Protein AF-A0A930KAY1-F1 (afdb_monomer)

pLDDT: mean 70.98, std 24.81, range [33.28, 97.56]

Secondary structure (DSSP, 8-state):
-----------------------------------------------------------------------------------------S-------HHHHHHHHHHHHHHHHHHS-BTTB--TT----TTHHHHHHHHHHHHHHHHSHHHHHHHHHHHHTT---HHHHHHHHHHHHHHHHHHHHHHHHHH-------HHHHHHHHHHHHHHHHHHHHHHHHHHHHHHHHHHHS-S------TTS--

Foldseek 3Di:
DDDDDDDDDDDDDDDDDDDDDDDDDDDDDDDDDDDDDDDDDDDDDDDDDDDDDDDDDDDDDDDDDDDDDDDDDDDDDDDPPPPPPDPPPDPCPPLDQLVVLLVVLVVLLVLLLQAADAVPDDDPRRDHDPCSLVVSLVSLVVNCVRLVVSLVVVLVVCVVVVHGDDSVVLNVQLCVLSVQSVVQVVCCVVVVDRDHHNSNVNSVSSNVVSVVVNVVVVVVVVVVVVVVVVVVVPDPDDDDQDPVRDD

Radius of gyration: 38.3 Å; Cα contacts (8 Å, |Δi|>4): 153; chains: 1; bounding box: 136×67×78 Å

Sequence (247 aa):
MNNSNKHLSHSHHNHDDMDHSKHEHVSTEEHGDYKDQHQEHHAGHDHSGHDHSGHSGHDHSGHSGHDHSGHSGHDHCGHSGHDHSGHSGHDHHHHGNFKELFLKSLPIGIIIMLLSPMAGFDLPFLFTFPYSDIVVAILSTILIIYGGRPFYQGAVDEFKQKKPGMMALVSLGLSVSYLYSIYTVIASYVTGEHVMDFFFEFASLLLIMLLGHWIEMKAIGEAGDAQAELAKLVPKDAHVVLEDDSI

Solvent-accessible surface area (backbone atoms only — not comparable to full-atom values): 16388 Å² total; per-residue (Å²): 136,85,90,82,86,89,84,87,83,86,91,88,91,82,87,89,83,88,87,89,89,80,89,84,89,83,89,82,89,84,87,84,87,82,80,88,76,90,78,88,83,84,78,86,78,84,84,75,86,80,91,80,84,87,85,84,86,83,89,82,85,87,85,82,88,84,91,82,82,86,87,82,88,83,90,79,80,84,83,91,73,86,76,89,82,74,88,86,76,69,81,80,68,79,72,69,64,37,58,61,40,36,63,65,33,44,63,57,34,52,50,34,48,37,48,32,65,49,81,96,47,90,59,96,76,62,57,75,56,94,68,39,67,59,53,39,51,54,53,48,54,52,41,47,65,65,53,37,43,68,33,48,54,44,18,53,53,24,55,76,69,73,50,80,50,72,33,36,53,52,34,48,52,46,48,52,33,44,54,50,24,53,47,26,53,54,43,23,76,73,73,69,52,88,51,86,46,32,57,22,57,31,33,50,53,52,50,53,52,33,48,49,53,29,51,51,53,52,55,53,49,57,52,51,51,52,52,54,52,54,60,68,70,53,77,90,75,82,90,60,75,47,100,83,76,47,110

Mean predicted aligned error: 19.4 Å

Structure (mmCIF, N/CA/C/O backbone):
data_AF-A0A930KAY1-F1
#
_entry.id   AF-A0A930KAY1-F1
#
loop_
_atom_site.group_PDB
_atom_site.id
_atom_site.type_symbol
_atom_site.label_atom_id
_atom_site.label_alt_id
_atom_site.label_comp_id
_atom_site.label_asym_id
_atom_site.label_entity_id
_atom_site.label_seq_id
_atom_site.pdbx_PDB_ins_code
_atom_site.Cartn_x
_atom_site.Cartn_y
_atom_site.Cartn_z
_atom_site.occupancy
_atom_site.B_iso_or_equiv
_atom_site.auth_seq_id
_atom_site.auth_comp_id
_atom_site.auth_asym_id
_atom_site.auth_atom_id
_atom_site.pdbx_PDB_model_num
ATOM 1 N N . MET A 1 1 ? -70.369 25.490 2.164 1.00 37.59 1 MET A N 1
ATOM 2 C CA . MET A 1 1 ? -69.829 26.865 2.090 1.00 37.59 1 MET A CA 1
ATOM 3 C C . MET A 1 1 ? -68.554 26.835 1.255 1.00 37.59 1 MET A C 1
ATOM 5 O O . MET A 1 1 ? -67.752 25.942 1.479 1.00 37.59 1 MET A O 1
ATOM 9 N N . ASN A 1 2 ? -68.441 27.796 0.326 1.00 39.50 2 ASN A N 1
ATOM 10 C CA . ASN A 1 2 ? -67.394 28.104 -0.675 1.00 39.50 2 ASN A CA 1
ATOM 11 C C . ASN A 1 2 ? -67.225 27.141 -1.881 1.00 39.50 2 ASN A C 1
ATOM 13 O O . ASN A 1 2 ? -66.853 25.997 -1.667 1.00 39.50 2 ASN A O 1
ATOM 17 N N . ASN A 1 3 ? -67.619 27.449 -3.140 1.00 40.81 3 ASN A N 1
ATOM 18 C CA . ASN A 1 3 ? -67.426 28.617 -4.062 1.00 40.81 3 ASN A CA 1
ATOM 19 C C . ASN A 1 3 ? -66.066 28.514 -4.798 1.00 40.81 3 ASN A C 1
ATOM 21 O O . ASN A 1 3 ? -65.090 28.218 -4.127 1.00 40.81 3 ASN A O 1
ATOM 25 N N . SER A 1 4 ? -65.830 28.744 -6.100 1.00 42.03 4 SER A N 1
ATOM 26 C CA . SER A 1 4 ? -66.544 29.070 -7.359 1.00 42.03 4 SER A CA 1
ATOM 27 C C . SER A 1 4 ? -65.518 28.750 -8.484 1.00 42.03 4 SER A C 1
ATOM 29 O O . SER A 1 4 ? -64.330 28.942 -8.267 1.00 42.03 4 SER A O 1
ATOM 31 N N . ASN A 1 5 ? -65.856 28.061 -9.575 1.00 43.53 5 ASN A N 1
ATOM 32 C CA . ASN A 1 5 ? -66.325 28.563 -10.879 1.00 43.53 5 ASN A CA 1
ATOM 33 C C . ASN A 1 5 ? -65.234 28.880 -11.944 1.00 43.53 5 ASN A C 1
ATOM 35 O O . ASN A 1 5 ? -64.273 29.603 -11.711 1.00 43.53 5 ASN A O 1
ATOM 39 N N . LYS A 1 6 ? -65.473 28.287 -13.124 1.00 48.88 6 LYS A N 1
ATOM 40 C CA . LYS A 1 6 ? -64.872 28.387 -14.475 1.00 48.88 6 LYS A CA 1
ATOM 41 C C . LYS A 1 6 ? -64.482 29.808 -14.953 1.00 48.88 6 LYS A C 1
ATOM 43 O O . LYS A 1 6 ? -65.233 30.735 -14.686 1.00 48.88 6 LYS A O 1
ATOM 48 N N . HIS A 1 7 ? -63.489 29.969 -15.848 1.00 41.53 7 HIS A N 1
ATOM 49 C CA . HIS A 1 7 ? -63.560 29.842 -17.329 1.00 41.53 7 HIS A CA 1
ATOM 50 C C . HIS A 1 7 ? -62.337 30.487 -18.051 1.00 41.53 7 HIS A C 1
ATOM 52 O O . HIS A 1 7 ? -61.649 31.333 -17.494 1.00 41.53 7 HIS A O 1
ATOM 58 N N . LEU A 1 8 ? -62.130 30.045 -19.300 1.00 40.22 8 LEU A N 1
ATOM 59 C CA . LEU A 1 8 ? -61.162 30.372 -20.369 1.00 40.22 8 LEU A CA 1
ATOM 60 C C . LEU A 1 8 ? -60.789 31.862 -20.619 1.00 40.22 8 LEU A C 1
ATOM 62 O O . LEU A 1 8 ? -61.655 32.717 -20.465 1.00 40.22 8 LEU A O 1
ATOM 66 N N . SER A 1 9 ? -59.608 32.145 -21.226 1.00 33.97 9 SER A N 1
ATOM 67 C CA . SER A 1 9 ? -59.442 32.413 -22.692 1.00 33.97 9 SER A CA 1
ATOM 68 C C . SER A 1 9 ? -58.234 33.304 -23.126 1.00 33.97 9 SER A C 1
ATOM 70 O O . SER A 1 9 ? -57.981 34.314 -22.487 1.00 33.97 9 SER A O 1
ATOM 72 N N . HIS A 1 10 ? -57.593 32.930 -24.260 1.00 37.94 10 HIS A N 1
ATOM 73 C CA . HIS A 1 10 ? -56.810 33.673 -25.304 1.00 37.94 10 HIS A CA 1
ATOM 74 C C . HIS A 1 10 ? -55.680 34.682 -24.935 1.00 37.94 10 HIS A C 1
ATOM 76 O O . HIS A 1 10 ? -55.891 35.590 -24.152 1.00 37.94 10 HIS A O 1
ATOM 82 N N . SER A 1 11 ? -54.425 34.540 -25.413 1.00 33.81 11 SER A N 1
ATOM 83 C CA . SER A 1 11 ? -53.821 34.795 -26.759 1.00 33.81 11 SER A CA 1
ATOM 84 C C . SER A 1 11 ? -52.994 36.097 -26.762 1.00 33.81 11 SER A C 1
ATOM 86 O O . SER A 1 11 ? -53.553 37.125 -26.405 1.00 33.81 11 SER A O 1
ATOM 88 N N . HIS A 1 12 ? -51.715 36.069 -27.179 1.00 37.69 12 HIS A N 1
ATOM 89 C CA . HIS A 1 12 ? -51.094 37.012 -28.139 1.00 37.69 12 HIS A CA 1
ATOM 90 C C . HIS A 1 12 ? -49.580 36.766 -28.349 1.00 37.69 12 HIS A C 1
ATOM 92 O O . HIS A 1 12 ? -48.860 36.361 -27.441 1.00 37.69 12 HIS A O 1
ATOM 98 N N . HIS A 1 13 ? -49.159 37.012 -29.593 1.00 39.38 13 HIS A N 1
ATOM 99 C CA . HIS A 1 13 ? -47.832 36.896 -30.213 1.00 39.38 13 HIS A CA 1
ATOM 100 C C . HIS A 1 13 ? -46.843 38.031 -29.872 1.00 39.38 13 HIS A C 1
ATOM 102 O O . HIS A 1 13 ? -47.292 39.126 -29.539 1.00 39.38 13 HIS A O 1
ATOM 108 N N . ASN A 1 14 ? -45.537 37.750 -30.063 1.00 36.81 14 ASN A N 1
ATOM 109 C CA . ASN A 1 14 ? -44.440 38.555 -30.683 1.00 36.81 14 ASN A CA 1
ATOM 110 C C . ASN A 1 14 ? -43.096 38.069 -30.080 1.00 36.81 14 ASN A C 1
ATOM 112 O O . ASN A 1 14 ? -43.028 37.923 -28.866 1.00 36.81 14 ASN A O 1
ATOM 116 N N . HIS A 1 15 ? -42.042 37.603 -30.768 1.00 44.34 15 HIS A N 1
ATOM 117 C CA . HIS A 1 15 ? -41.302 38.009 -31.981 1.00 44.34 15 HIS A CA 1
ATOM 118 C C . HIS A 1 15 ? -40.731 39.437 -31.943 1.00 44.34 15 HIS A C 1
ATOM 120 O O . HIS A 1 15 ? -41.453 40.353 -31.568 1.00 44.34 15 HIS A O 1
ATOM 126 N N . ASP A 1 16 ? -39.461 39.548 -32.368 1.00 37.38 16 ASP A N 1
ATOM 127 C CA . ASP A 1 16 ? -38.610 40.750 -32.545 1.00 37.38 16 ASP A CA 1
ATOM 128 C C . ASP A 1 16 ? -37.743 41.076 -31.295 1.00 37.38 16 ASP A C 1
ATOM 130 O O . ASP A 1 16 ? -38.233 41.039 -30.172 1.00 37.38 16 ASP A O 1
ATOM 134 N N . ASP A 1 17 ? -36.414 41.267 -31.329 1.00 42.25 17 ASP A N 1
ATOM 135 C CA . ASP A 1 17 ? -35.521 41.792 -32.369 1.00 42.25 17 ASP A CA 1
ATOM 136 C C . ASP A 1 17 ? -34.067 41.267 -32.231 1.00 42.25 17 ASP A C 1
ATOM 138 O O . ASP A 1 17 ? -33.500 41.208 -31.137 1.00 42.25 17 ASP A O 1
ATOM 142 N N . MET A 1 18 ? -33.435 40.964 -33.372 1.00 47.03 18 MET A N 1
ATOM 143 C CA . MET A 1 18 ? -32.005 41.211 -33.606 1.00 47.03 18 MET A CA 1
ATOM 144 C C . MET A 1 18 ? -31.884 42.589 -34.277 1.00 47.03 18 MET A C 1
ATOM 146 O O . MET A 1 18 ? -32.699 42.849 -35.152 1.00 47.03 18 MET A O 1
ATOM 150 N N . ASP A 1 19 ? -30.863 43.404 -33.978 1.00 40.09 19 ASP A N 1
ATOM 151 C CA . ASP A 1 19 ? -29.891 43.879 -34.989 1.00 40.09 19 ASP A CA 1
ATOM 152 C C . ASP A 1 19 ? -28.750 44.728 -34.382 1.00 40.09 19 ASP A C 1
ATOM 154 O O . ASP A 1 19 ? -28.862 45.386 -33.348 1.00 40.09 19 ASP A O 1
ATOM 158 N N . HIS A 1 20 ? -27.645 44.653 -35.1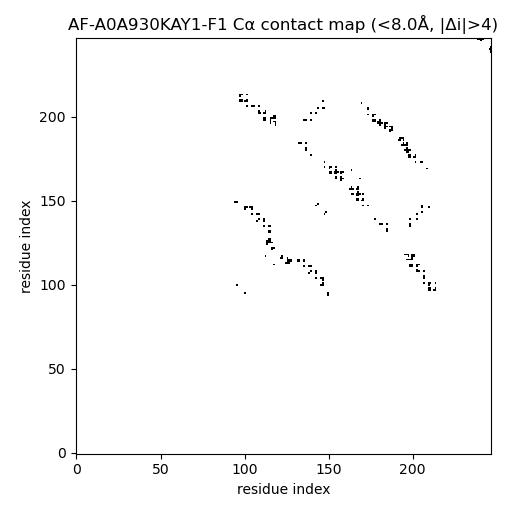10 1.00 46.72 20 HIS A N 1
ATOM 159 C CA . HIS A 1 20 ? -26.334 45.269 -35.076 1.00 46.72 20 HIS A CA 1
ATOM 160 C C . HIS A 1 20 ? -26.271 46.806 -35.065 1.00 46.72 20 HIS A C 1
ATOM 162 O O . HIS A 1 20 ? -27.146 47.488 -35.593 1.00 46.72 20 HIS A O 1
ATOM 168 N N . SER A 1 21 ? -25.103 47.316 -34.625 1.00 33.28 21 SER A N 1
ATOM 169 C CA . SER A 1 21 ? -24.317 48.479 -35.129 1.00 33.28 21 SER A CA 1
ATOM 170 C C . SER A 1 21 ? -23.650 49.193 -33.935 1.00 33.28 21 SER A C 1
ATOM 172 O O . SER A 1 21 ? -24.309 49.396 -32.929 1.00 33.28 21 SER A O 1
ATOM 174 N N . LYS A 1 22 ? -22.391 49.650 -33.907 1.00 38.91 22 LYS A N 1
ATOM 175 C CA . LYS A 1 22 ? -21.359 49.920 -34.918 1.00 38.91 22 LYS A CA 1
ATOM 176 C C . LYS A 1 22 ? -19.999 50.102 -34.206 1.00 38.91 22 LYS A C 1
ATOM 178 O O . LYS A 1 22 ? -19.953 50.445 -33.030 1.00 38.91 22 LYS A O 1
ATOM 183 N N . HIS A 1 23 ? -18.930 49.900 -34.975 1.00 39.03 23 HIS A N 1
ATOM 184 C CA . HIS A 1 23 ? -17.521 50.222 -34.713 1.00 39.03 23 HIS A CA 1
ATOM 185 C C . HIS A 1 23 ? -17.265 51.659 -34.226 1.00 39.03 23 HIS A C 1
ATOM 187 O O . HIS A 1 23 ? -17.960 52.545 -34.706 1.00 39.03 23 HIS A O 1
ATOM 193 N N . GLU A 1 24 ? -16.186 51.874 -33.451 1.00 35.03 24 GLU A N 1
ATOM 194 C CA . GLU A 1 24 ? -15.039 52.742 -33.816 1.00 35.03 24 GLU A CA 1
ATOM 195 C C . GLU A 1 24 ? -13.749 52.345 -33.053 1.00 35.03 24 GLU A C 1
ATOM 197 O O . GLU A 1 24 ? -13.790 51.867 -31.922 1.00 35.03 24 GLU A O 1
ATOM 202 N N . HIS A 1 25 ? -12.611 52.506 -33.739 1.00 38.88 25 HIS A N 1
ATOM 203 C CA . HIS A 1 25 ? -11.225 52.253 -33.319 1.00 38.88 25 HIS A CA 1
ATOM 204 C C . HIS A 1 25 ? -10.666 53.394 -32.457 1.00 38.88 25 HIS A C 1
ATOM 206 O O . HIS A 1 25 ? -10.808 54.542 -32.861 1.00 38.88 25 HIS A O 1
ATOM 212 N N . VAL A 1 26 ? -9.866 53.084 -31.427 1.00 35.66 26 VAL A N 1
ATOM 213 C CA . VAL A 1 26 ? -8.702 53.906 -31.033 1.00 35.66 26 VAL A CA 1
ATOM 214 C C . VAL A 1 26 ? -7.582 52.993 -30.524 1.00 35.66 26 VAL A C 1
ATOM 216 O O . VAL A 1 26 ? -7.777 52.188 -29.617 1.00 35.66 26 VAL A O 1
ATOM 219 N N . SER A 1 27 ? -6.415 53.135 -31.147 1.00 36.94 27 SER A N 1
ATOM 220 C CA . SER A 1 27 ? -5.131 52.546 -30.772 1.00 36.94 27 SER A CA 1
ATOM 221 C C . SER A 1 27 ? -4.433 53.435 -29.743 1.00 36.94 27 SER A C 1
ATOM 223 O O . SER A 1 27 ? -4.336 54.637 -29.985 1.00 36.94 27 SER A O 1
ATOM 225 N N . THR A 1 28 ? -3.840 52.851 -28.700 1.00 35.75 28 THR A N 1
ATOM 226 C CA . THR A 1 28 ? -2.656 53.448 -28.067 1.00 35.75 28 THR A CA 1
ATOM 227 C C . THR A 1 28 ? -1.755 52.360 -27.496 1.00 35.75 28 THR A C 1
ATOM 229 O O . THR A 1 28 ? -2.172 51.527 -26.696 1.00 35.75 28 THR A O 1
ATOM 232 N N . GLU A 1 29 ? -0.522 52.382 -27.982 1.00 39.22 29 GLU A N 1
ATOM 233 C CA . GLU A 1 29 ? 0.651 51.671 -27.497 1.00 39.22 29 GLU A CA 1
ATOM 234 C C . GLU A 1 29 ? 1.057 52.220 -26.119 1.00 39.22 29 GLU A C 1
ATOM 236 O O . GLU A 1 29 ? 0.999 53.429 -25.919 1.00 39.22 29 GLU A O 1
ATOM 241 N N . GLU A 1 30 ? 1.527 51.366 -25.205 1.00 34.53 30 GLU A N 1
ATOM 242 C CA . GLU A 1 30 ? 2.764 51.653 -24.464 1.00 34.53 30 GLU A CA 1
ATOM 243 C C . GLU A 1 30 ? 3.319 50.401 -23.768 1.00 34.53 30 GLU A C 1
ATOM 245 O O . GLU A 1 30 ? 2.627 49.670 -23.058 1.00 34.53 30 GLU A O 1
ATOM 250 N N . HIS A 1 31 ? 4.605 50.168 -24.025 1.00 38.28 31 HIS A N 1
ATOM 251 C CA . HIS A 1 31 ? 5.449 49.125 -23.460 1.00 38.28 31 HIS A CA 1
ATOM 252 C C . HIS A 1 31 ? 5.888 49.499 -22.037 1.00 38.28 31 HIS A C 1
ATOM 254 O O . HIS A 1 31 ? 6.541 50.520 -21.832 1.00 38.28 31 HIS A O 1
ATOM 260 N N . GLY A 1 32 ? 5.586 48.634 -21.066 1.00 34.22 32 GLY A N 1
ATOM 261 C CA . GLY A 1 32 ? 6.101 48.714 -19.700 1.00 34.22 32 GLY A CA 1
ATOM 262 C C . GLY A 1 32 ? 7.398 47.921 -19.531 1.00 34.22 32 GLY A C 1
ATOM 263 O O . GLY A 1 32 ? 7.374 46.698 -19.426 1.00 34.22 32 GLY A O 1
ATOM 264 N N . ASP A 1 33 ? 8.500 48.664 -19.514 1.00 34.88 33 ASP A N 1
ATOM 265 C CA . ASP A 1 33 ? 9.874 48.336 -19.115 1.00 34.88 33 ASP A CA 1
ATOM 266 C C . ASP A 1 33 ? 9.948 47.509 -17.806 1.00 34.88 33 ASP A C 1
ATOM 268 O O . ASP A 1 33 ? 9.583 48.001 -16.738 1.00 34.88 33 ASP A O 1
ATOM 272 N N . TYR A 1 34 ? 10.450 46.268 -17.863 1.00 42.62 34 TYR A N 1
ATOM 273 C CA . TYR A 1 34 ? 10.926 45.538 -16.679 1.00 42.62 34 TYR A CA 1
ATOM 274 C C . TYR A 1 34 ? 12.447 45.414 -16.758 1.00 42.62 34 TYR A C 1
ATOM 276 O O . TYR A 1 34 ? 12.993 44.614 -17.514 1.00 42.62 34 TYR A O 1
ATOM 284 N N . LYS A 1 35 ? 13.109 46.260 -15.966 1.00 41.56 35 LYS A N 1
ATOM 285 C CA . LYS A 1 35 ? 14.560 46.343 -15.810 1.00 41.56 35 LYS A CA 1
ATOM 286 C C . LYS A 1 35 ? 15.137 45.117 -15.113 1.00 41.56 35 LYS A C 1
ATOM 288 O O . LYS A 1 35 ? 14.741 44.789 -13.995 1.00 41.56 35 LYS A O 1
ATOM 293 N N . ASP A 1 36 ? 16.170 44.567 -15.742 1.00 42.31 36 ASP A N 1
ATOM 294 C CA . ASP A 1 36 ? 17.275 43.859 -15.105 1.00 42.31 36 ASP A CA 1
ATOM 295 C C . ASP A 1 36 ? 17.828 44.651 -13.912 1.00 42.31 36 ASP A C 1
ATOM 297 O O . ASP A 1 36 ? 18.232 45.810 -14.045 1.00 42.31 36 ASP A O 1
ATOM 301 N N . GLN A 1 37 ? 17.911 44.000 -12.751 1.00 38.16 37 GLN A N 1
ATOM 302 C CA . GLN A 1 37 ? 18.836 44.387 -11.689 1.00 38.16 37 GLN A CA 1
ATOM 303 C C . GLN A 1 37 ? 19.556 43.142 -11.177 1.00 38.16 37 GLN A C 1
ATOM 305 O O . GLN A 1 37 ? 19.076 42.406 -10.318 1.00 38.16 37 GLN A O 1
ATOM 310 N N . HIS A 1 38 ? 20.748 42.943 -11.738 1.00 40.41 38 HIS A N 1
ATOM 311 C CA . HIS A 1 38 ? 21.856 42.267 -11.084 1.00 40.41 38 HIS A CA 1
ATOM 312 C C . HIS A 1 38 ? 22.129 42.951 -9.740 1.00 40.41 38 HIS A C 1
ATOM 314 O O . HIS A 1 38 ? 22.465 44.136 -9.708 1.00 40.41 38 HIS A O 1
ATOM 320 N N . GLN A 1 39 ? 22.027 42.204 -8.641 1.00 38.50 39 GLN A N 1
ATOM 321 C CA . GLN A 1 39 ? 22.559 42.633 -7.354 1.00 38.50 39 GLN A CA 1
ATOM 322 C C . GLN A 1 39 ? 23.714 41.714 -6.966 1.00 38.50 39 GLN A C 1
ATOM 324 O O . GLN A 1 39 ? 23.536 40.571 -6.545 1.00 38.50 39 GLN A O 1
ATOM 329 N N . GLU A 1 40 ? 24.914 42.245 -7.177 1.00 38.62 40 GLU A N 1
ATOM 330 C CA . GLU A 1 40 ? 26.172 41.725 -6.669 1.00 38.62 40 GLU A CA 1
ATOM 331 C C . GLU A 1 40 ? 26.128 41.646 -5.138 1.00 38.62 40 GLU A C 1
ATOM 333 O O . GLU A 1 40 ? 25.825 42.624 -4.456 1.00 38.62 40 GLU A O 1
ATOM 338 N N . HIS A 1 41 ? 26.493 40.489 -4.591 1.00 37.25 41 HIS A N 1
ATOM 339 C CA . HIS A 1 41 ? 26.886 40.345 -3.194 1.00 37.25 41 HIS A CA 1
ATOM 340 C C . HIS A 1 41 ? 28.259 39.668 -3.144 1.00 37.25 41 HIS A C 1
ATOM 342 O O . HIS A 1 41 ? 28.386 38.482 -2.851 1.00 37.25 41 HIS A O 1
ATOM 348 N N . HIS A 1 42 ? 29.303 40.446 -3.430 1.00 38.34 42 HIS A N 1
ATOM 349 C CA . HIS A 1 42 ? 30.667 40.136 -3.012 1.00 38.34 42 HIS A CA 1
ATOM 350 C C . HIS A 1 42 ? 30.944 40.871 -1.698 1.00 38.34 42 HIS A C 1
ATOM 352 O O . HIS A 1 42 ? 31.317 42.041 -1.686 1.00 38.34 42 HIS A O 1
ATOM 358 N N . ALA A 1 43 ? 30.733 40.181 -0.576 1.00 40.12 43 ALA A N 1
ATOM 359 C CA . ALA A 1 43 ? 31.277 40.599 0.709 1.00 40.12 43 ALA A CA 1
ATOM 360 C C . ALA A 1 43 ? 32.702 40.041 0.822 1.00 40.12 43 ALA A C 1
ATOM 362 O O . ALA A 1 43 ? 32.907 38.827 0.778 1.00 40.12 43 ALA A O 1
ATOM 363 N N . GLY A 1 44 ? 33.677 40.947 0.900 1.00 36.75 44 GLY A N 1
ATOM 364 C CA . GLY A 1 44 ? 35.095 40.631 0.993 1.00 36.75 44 GLY A CA 1
ATOM 365 C C . GLY A 1 44 ? 35.432 39.817 2.239 1.00 36.75 44 GLY A C 1
ATOM 366 O O . GLY A 1 44 ? 35.016 40.148 3.347 1.00 36.75 44 GLY A O 1
ATOM 367 N N . HIS A 1 45 ? 36.220 38.764 2.038 1.00 39.62 45 HIS A N 1
ATOM 368 C CA . HIS A 1 45 ? 36.959 38.098 3.098 1.00 39.62 45 HIS A CA 1
ATOM 369 C C . HIS A 1 45 ? 38.436 38.468 2.948 1.00 39.62 45 HIS A C 1
ATOM 371 O O . HIS A 1 45 ? 39.098 38.059 1.995 1.00 39.62 45 HIS A O 1
ATOM 377 N N . ASP A 1 46 ? 38.921 39.271 3.894 1.00 37.84 46 ASP A N 1
ATOM 378 C CA . ASP A 1 46 ? 40.339 39.529 4.121 1.00 37.84 46 ASP A CA 1
ATOM 379 C C . ASP A 1 46 ? 41.051 38.216 4.473 1.00 37.84 46 ASP A C 1
ATOM 381 O O . ASP A 1 46 ? 40.692 37.530 5.433 1.00 37.84 46 ASP A O 1
ATOM 385 N N . HIS A 1 47 ? 42.091 37.882 3.712 1.00 44.31 47 HIS A N 1
ATOM 386 C CA . HIS A 1 47 ? 43.049 36.844 4.072 1.00 44.31 47 HIS A CA 1
ATOM 387 C C . HIS A 1 47 ? 44.149 37.462 4.940 1.00 44.31 47 HIS A C 1
ATOM 389 O O . HIS A 1 47 ? 45.164 37.949 4.442 1.00 44.31 47 HIS A O 1
ATOM 395 N N . SER A 1 48 ? 43.934 37.446 6.254 1.00 38.28 48 SER A N 1
ATOM 396 C CA . SER A 1 48 ? 44.978 37.671 7.251 1.00 38.28 48 SER A CA 1
ATOM 397 C C . SER A 1 48 ? 45.815 36.400 7.436 1.00 38.28 48 SER A C 1
ATOM 399 O O . SER A 1 48 ? 45.307 35.279 7.456 1.00 38.28 48 SER A O 1
ATOM 401 N N . GLY A 1 49 ? 47.132 36.597 7.490 1.00 42.19 49 GLY A N 1
ATOM 402 C CA . GLY A 1 49 ? 48.134 35.543 7.447 1.00 42.19 49 GLY A CA 1
ATOM 403 C C . GLY A 1 49 ? 48.096 34.566 8.620 1.00 42.19 49 GLY A C 1
ATOM 404 O O . GLY A 1 49 ? 47.802 34.927 9.757 1.00 42.19 49 GLY A O 1
ATOM 405 N N . HIS A 1 50 ? 48.492 33.332 8.320 1.00 40.53 50 HIS A N 1
ATOM 406 C CA . HIS A 1 50 ? 48.955 32.366 9.304 1.00 40.53 50 HIS A CA 1
ATOM 407 C C . HIS A 1 50 ? 50.307 31.810 8.853 1.00 40.53 50 HIS A C 1
ATOM 409 O O . HIS A 1 50 ? 50.388 30.944 7.984 1.00 40.53 50 HIS A O 1
ATOM 415 N N . ASP A 1 51 ? 51.362 32.339 9.472 1.00 38.75 51 ASP A N 1
ATOM 416 C CA . ASP A 1 51 ? 52.641 31.659 9.636 1.00 38.75 51 ASP A CA 1
ATOM 417 C C . ASP A 1 51 ? 52.433 30.443 10.544 1.00 38.75 51 ASP A C 1
ATOM 419 O O . ASP A 1 51 ? 51.974 30.589 11.678 1.00 38.75 51 ASP A O 1
ATOM 423 N N . HIS A 1 52 ? 52.836 29.259 10.085 1.00 46.31 52 HIS A N 1
ATOM 424 C CA . HIS A 1 52 ? 53.196 28.162 10.976 1.00 46.31 52 HIS A CA 1
ATOM 425 C C . HIS A 1 52 ? 54.477 27.488 10.491 1.00 46.31 52 HIS A C 1
ATOM 427 O O . HIS A 1 52 ? 54.538 26.791 9.481 1.00 46.31 52 HIS A O 1
ATOM 433 N N . SER A 1 53 ? 55.512 27.751 11.273 1.00 37.72 53 SER A N 1
ATOM 434 C CA . SER A 1 53 ? 56.807 27.107 11.307 1.00 37.72 53 SER A CA 1
ATOM 435 C C . SER A 1 53 ? 56.717 25.654 11.794 1.00 37.72 53 SER A C 1
ATOM 437 O O . SER A 1 53 ? 56.075 25.363 12.797 1.00 37.72 53 SER A O 1
ATOM 439 N N . GLY A 1 54 ? 57.472 24.779 11.123 1.00 36.34 54 GLY A N 1
ATOM 440 C CA . GLY A 1 54 ? 58.249 23.702 11.748 1.00 36.34 54 GLY A CA 1
ATOM 441 C C . GLY A 1 54 ? 57.538 22.397 12.127 1.00 36.34 54 GLY A C 1
ATOM 442 O O . GLY A 1 54 ? 56.915 22.316 13.173 1.00 36.34 54 GLY A O 1
ATOM 443 N N . HIS A 1 55 ? 57.786 21.340 11.345 1.00 40.31 55 HIS A N 1
ATOM 444 C CA . HIS A 1 55 ? 58.220 20.011 11.825 1.00 40.31 55 HIS A CA 1
ATOM 445 C C . HIS A 1 55 ? 58.706 19.196 10.605 1.00 40.31 55 HIS A C 1
ATOM 447 O O . HIS A 1 55 ? 57.953 18.954 9.672 1.00 40.31 55 HIS A O 1
ATOM 453 N N . SER A 1 56 ? 60.018 19.026 10.416 1.00 34.78 56 SER A N 1
ATOM 454 C CA . SER A 1 56 ? 60.848 17.922 10.938 1.00 34.78 56 SER A CA 1
ATOM 455 C C . SER A 1 56 ? 60.638 16.585 10.209 1.00 34.78 56 SER A C 1
ATOM 457 O O . SER A 1 56 ? 59.835 15.763 10.623 1.00 34.78 56 SER A O 1
ATOM 459 N N . GLY A 1 57 ? 61.425 16.421 9.139 1.00 36.97 57 GLY A N 1
ATOM 460 C CA . GLY A 1 57 ? 62.164 15.224 8.713 1.00 36.97 57 GLY A CA 1
ATOM 461 C C . GLY A 1 57 ? 61.538 13.837 8.841 1.00 36.97 57 GLY A C 1
ATOM 462 O O . GLY A 1 57 ? 61.446 13.306 9.938 1.00 36.97 57 GLY A O 1
ATOM 463 N N . HIS A 1 58 ? 61.336 13.187 7.693 1.00 39.62 58 HIS A N 1
ATOM 464 C CA . HIS A 1 58 ? 61.640 11.766 7.536 1.00 39.62 58 HIS A CA 1
ATOM 465 C C . HIS A 1 58 ? 62.188 11.500 6.126 1.00 39.62 58 HIS A C 1
ATOM 467 O O . HIS A 1 58 ? 61.482 11.637 5.129 1.00 39.62 58 HIS A O 1
ATOM 473 N N . ASP A 1 59 ? 63.472 11.143 6.083 1.00 35.09 59 ASP A N 1
ATOM 474 C CA . ASP A 1 59 ? 64.167 10.551 4.942 1.00 35.09 59 ASP A CA 1
ATOM 475 C C . ASP A 1 59 ? 63.622 9.149 4.666 1.00 35.09 59 ASP A C 1
ATOM 477 O O . ASP A 1 59 ? 63.578 8.331 5.582 1.00 35.09 59 ASP A O 1
ATOM 481 N N . HIS A 1 60 ? 63.338 8.831 3.402 1.00 47.00 60 HIS A N 1
ATOM 482 C CA . HIS A 1 60 ? 63.576 7.491 2.870 1.00 47.00 60 HIS A CA 1
ATOM 483 C C . HIS A 1 60 ? 64.065 7.578 1.425 1.00 47.00 60 HIS A C 1
ATOM 485 O O . HIS A 1 60 ? 63.400 8.069 0.515 1.00 47.00 60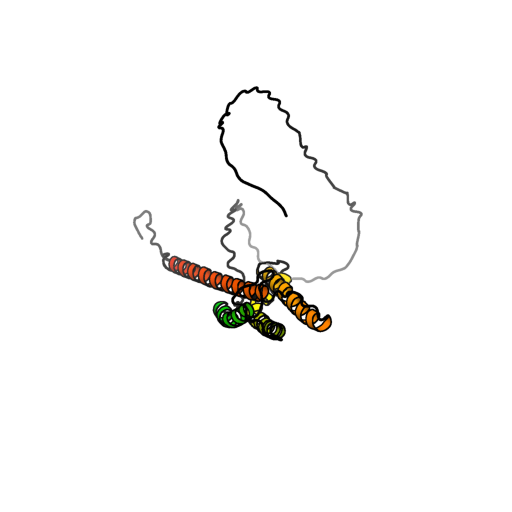 HIS A O 1
ATOM 491 N N . SER A 1 61 ? 65.292 7.106 1.270 1.00 38.47 61 SER A N 1
ATOM 492 C CA . SER A 1 61 ? 66.073 6.973 0.061 1.00 38.47 61 SER A CA 1
ATOM 493 C C . SER A 1 61 ? 65.647 5.760 -0.770 1.00 38.47 61 SER A C 1
ATOM 495 O O . SER A 1 61 ? 65.433 4.673 -0.243 1.00 38.47 61 SER A O 1
ATOM 497 N N . GLY A 1 62 ? 65.657 5.955 -2.092 1.00 36.31 62 GLY A N 1
ATOM 498 C CA . GLY A 1 62 ? 66.034 4.940 -3.075 1.00 36.31 62 GLY A CA 1
ATOM 499 C C . GLY A 1 62 ? 64.918 4.051 -3.619 1.00 36.31 62 GLY A C 1
ATOM 500 O O . GLY A 1 62 ? 64.617 3.020 -3.040 1.00 36.31 62 GLY A O 1
ATOM 501 N N . HIS A 1 63 ? 64.436 4.357 -4.826 1.00 41.78 63 HIS A N 1
ATOM 502 C CA . HIS A 1 63 ? 64.619 3.429 -5.944 1.00 41.78 63 HIS A CA 1
ATOM 503 C C . HIS A 1 63 ? 64.496 4.140 -7.295 1.00 41.78 63 HIS A C 1
ATOM 505 O O . HIS A 1 63 ? 63.669 5.021 -7.513 1.00 41.78 63 HIS A O 1
ATOM 511 N N . SER A 1 64 ? 65.424 3.762 -8.160 1.00 37.41 64 SER A N 1
ATOM 512 C CA . SER A 1 64 ? 65.849 4.424 -9.378 1.00 37.41 64 SER A CA 1
ATOM 513 C C . SER A 1 64 ? 65.034 3.991 -10.596 1.00 37.41 64 SER A C 1
ATOM 515 O O . SER A 1 64 ? 64.855 2.797 -10.807 1.00 37.41 64 SER A O 1
ATOM 517 N N . GLY A 1 65 ? 64.682 4.978 -11.424 1.00 37.06 65 GLY A N 1
ATOM 518 C CA . GLY A 1 65 ? 64.825 4.957 -12.883 1.00 37.06 65 GLY A CA 1
ATOM 519 C C . GLY A 1 65 ? 63.863 4.093 -13.693 1.00 37.06 65 GLY A C 1
ATOM 520 O O . GLY A 1 65 ? 64.042 2.889 -13.755 1.00 37.06 65 GLY A O 1
ATOM 521 N N . HIS A 1 66 ? 62.968 4.743 -14.439 1.00 41.31 66 HIS A N 1
ATOM 522 C CA . HIS A 1 66 ? 62.773 4.461 -15.865 1.00 41.31 66 HIS A CA 1
ATOM 523 C C . HIS A 1 66 ? 62.203 5.709 -16.562 1.00 41.31 66 HIS A C 1
ATOM 525 O O . HIS A 1 66 ? 61.081 6.131 -16.293 1.00 41.31 66 HIS A O 1
ATOM 531 N N . ASP A 1 67 ? 63.024 6.296 -17.436 1.00 36.97 6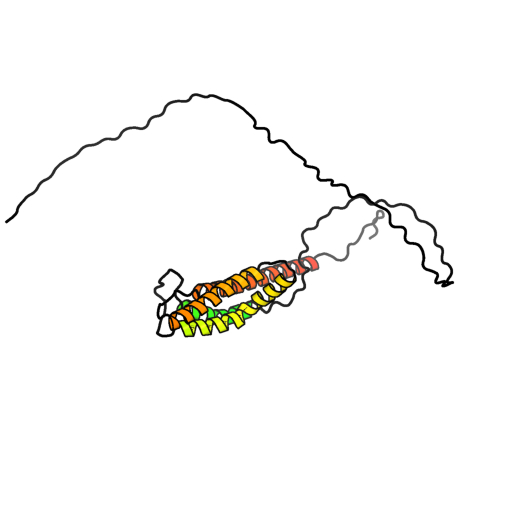7 ASP A N 1
ATOM 532 C CA . ASP A 1 67 ? 62.666 7.329 -18.409 1.00 36.97 67 ASP A CA 1
ATOM 533 C C . ASP A 1 67 ? 61.832 6.728 -19.542 1.00 36.97 67 ASP A C 1
ATOM 535 O O . ASP A 1 67 ? 62.236 5.720 -20.118 1.00 36.97 67 ASP A O 1
ATOM 539 N N . HIS A 1 68 ? 60.761 7.415 -19.948 1.00 49.19 68 HIS A N 1
ATOM 540 C CA . HIS A 1 68 ? 60.342 7.456 -21.348 1.00 49.19 68 HIS A CA 1
ATOM 541 C C . HIS A 1 68 ? 59.823 8.852 -21.699 1.00 49.19 68 HIS A C 1
ATOM 543 O O . HIS A 1 68 ? 58.834 9.355 -21.172 1.00 49.19 68 HIS A O 1
ATOM 549 N N . SER A 1 69 ? 60.567 9.470 -22.605 1.00 41.38 69 SER A N 1
ATOM 550 C CA . SER A 1 69 ? 60.355 10.759 -23.236 1.00 41.38 69 SER A CA 1
ATOM 551 C C . SER A 1 69 ? 59.237 10.725 -24.283 1.00 41.38 69 SER A C 1
ATOM 553 O O . SER A 1 69 ? 59.277 9.888 -25.180 1.00 41.38 69 SER A O 1
ATOM 555 N N . GLY A 1 70 ? 58.357 11.728 -24.222 1.00 39.56 70 GLY A N 1
ATOM 556 C CA . GLY A 1 70 ? 57.810 12.455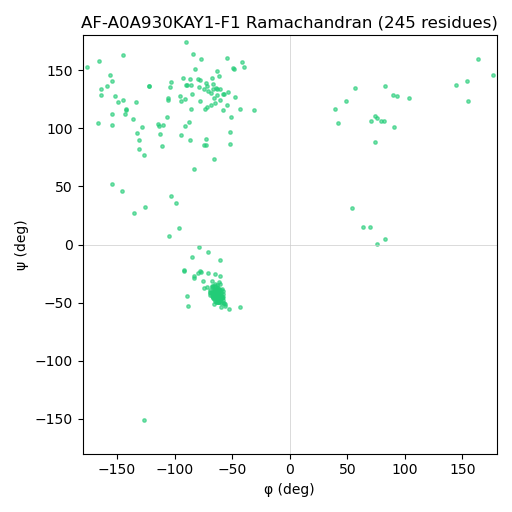 -25.373 1.00 39.56 70 GLY A CA 1
ATOM 557 C C . GLY A 1 70 ? 56.738 11.767 -26.217 1.00 39.56 70 GLY A C 1
ATOM 558 O O . GLY A 1 70 ? 57.063 10.948 -27.060 1.00 39.56 70 GLY A O 1
ATOM 559 N N . HIS A 1 71 ? 55.495 12.249 -26.117 1.00 43.47 71 HIS A N 1
ATOM 560 C CA . HIS A 1 71 ? 54.719 12.611 -27.305 1.00 43.47 71 HIS A CA 1
ATOM 561 C C . HIS A 1 71 ? 53.710 13.720 -26.989 1.00 43.47 71 HIS A C 1
ATOM 563 O O . HIS A 1 71 ? 52.947 13.669 -26.027 1.00 43.47 71 HIS A O 1
ATOM 569 N N . SER A 1 72 ? 53.794 14.748 -27.821 1.00 42.50 72 SER A N 1
ATOM 570 C CA . SER A 1 72 ? 53.045 15.992 -27.824 1.00 42.50 72 SER A CA 1
ATOM 571 C C . SER A 1 72 ? 51.734 15.833 -28.591 1.00 42.50 72 SER A C 1
ATOM 573 O O . SER A 1 72 ? 51.740 15.246 -29.668 1.00 42.50 72 SER A O 1
ATOM 575 N N . GLY A 1 73 ? 50.680 16.477 -28.083 1.00 41.00 73 GLY A N 1
ATOM 576 C CA . GLY A 1 73 ? 49.576 17.032 -28.868 1.00 41.00 73 GLY A CA 1
ATOM 577 C C . GLY A 1 73 ? 48.513 16.049 -29.340 1.00 41.00 73 GLY A C 1
ATOM 578 O O . GLY A 1 73 ? 48.721 15.367 -30.328 1.00 41.00 73 GLY A O 1
ATOM 579 N N . HIS A 1 74 ? 47.340 16.089 -28.706 1.00 41.28 74 HIS A N 1
ATOM 580 C CA . HIS A 1 74 ? 46.060 15.996 -29.410 1.00 41.28 74 HIS A CA 1
ATOM 581 C C . HIS A 1 74 ? 44.975 16.684 -28.571 1.00 41.28 74 HIS A C 1
ATOM 583 O O . HIS A 1 74 ? 44.491 16.146 -27.577 1.00 41.28 74 HIS A O 1
ATOM 589 N N . ASP A 1 75 ? 44.619 17.898 -28.992 1.00 41.84 75 ASP A N 1
ATOM 590 C CA . ASP A 1 75 ? 43.367 18.551 -28.633 1.00 41.84 75 ASP A CA 1
ATOM 591 C C . ASP A 1 75 ? 42.223 17.783 -29.306 1.00 41.84 75 ASP A C 1
ATOM 593 O O . ASP A 1 75 ? 42.175 17.682 -30.535 1.00 41.84 75 ASP A O 1
ATOM 597 N N . HIS A 1 76 ? 41.294 17.248 -28.513 1.00 47.84 76 HIS A N 1
ATOM 598 C CA . HIS A 1 76 ? 40.008 16.780 -29.018 1.00 47.84 76 HIS A CA 1
ATOM 599 C C . HIS A 1 76 ? 38.886 17.635 -28.447 1.00 47.84 76 HIS A C 1
ATOM 601 O O . HIS A 1 76 ? 38.481 17.534 -27.290 1.00 47.84 76 HIS A O 1
ATOM 607 N N . CYS A 1 77 ? 38.408 18.501 -29.330 1.00 42.31 77 CYS A N 1
ATOM 608 C CA . CYS A 1 77 ? 37.198 19.283 -29.228 1.00 42.31 77 CYS A CA 1
ATOM 609 C C . CYS A 1 77 ? 35.965 18.362 -29.212 1.00 42.31 77 CYS A C 1
ATOM 611 O O . CYS A 1 77 ? 35.854 17.463 -30.040 1.00 42.31 77 CYS A O 1
ATOM 613 N N . GLY A 1 78 ? 35.039 18.649 -28.294 1.00 44.19 78 GLY A N 1
ATOM 614 C CA . GLY A 1 78 ? 33.587 18.479 -28.408 1.00 44.19 78 GLY A CA 1
ATOM 615 C C . GLY A 1 78 ? 33.021 17.215 -29.063 1.00 44.19 78 GLY A C 1
ATOM 616 O O . GLY A 1 78 ? 32.843 17.172 -30.273 1.00 44.19 78 GLY A O 1
ATOM 617 N N . HIS A 1 79 ? 32.509 16.303 -28.235 1.00 43.72 79 HIS A N 1
ATOM 618 C CA . HIS A 1 79 ? 31.277 15.583 -28.560 1.00 43.72 79 HIS A CA 1
ATOM 619 C C . HIS A 1 79 ? 30.319 15.630 -27.367 1.00 43.72 79 HIS A C 1
ATOM 621 O O . HIS A 1 79 ? 30.313 14.778 -26.483 1.00 43.72 79 HIS A O 1
ATOM 627 N N . SER A 1 80 ? 29.491 16.674 -27.364 1.00 46.91 80 SER A N 1
ATOM 628 C CA . SER A 1 80 ? 28.215 16.714 -26.659 1.00 46.91 80 SER A CA 1
ATOM 629 C C . SER A 1 80 ? 27.228 15.824 -27.418 1.00 46.91 80 SER A C 1
ATOM 631 O O . SER A 1 80 ? 26.497 16.291 -28.285 1.00 46.91 80 SER A O 1
ATOM 633 N N . GLY A 1 81 ? 27.251 14.528 -27.120 1.00 36.84 81 GLY A N 1
ATOM 634 C CA . GLY A 1 81 ? 26.187 13.581 -27.447 1.00 36.84 81 GLY A CA 1
ATOM 635 C C . GLY A 1 81 ? 25.525 13.156 -26.146 1.00 36.84 81 GLY A C 1
ATOM 636 O O . GLY A 1 81 ? 25.942 12.187 -25.524 1.00 36.84 81 GLY A O 1
ATOM 637 N N . HIS A 1 82 ? 24.558 13.941 -25.675 1.00 42.25 82 HIS A N 1
ATOM 638 C CA . HIS A 1 82 ? 23.694 13.530 -24.573 1.00 42.25 82 HIS A CA 1
ATOM 639 C C . HIS A 1 82 ? 22.691 12.497 -25.108 1.00 42.25 82 HIS A C 1
ATOM 641 O O . HIS A 1 82 ? 21.574 12.839 -25.494 1.00 42.25 82 HIS A O 1
ATOM 647 N N . ASP A 1 83 ? 23.104 11.231 -25.132 1.00 36.19 83 ASP A N 1
ATOM 648 C CA . ASP A 1 83 ? 22.210 10.094 -25.330 1.00 36.19 83 ASP A CA 1
ATOM 649 C C . ASP A 1 83 ? 21.377 9.899 -24.055 1.00 36.19 83 ASP A C 1
ATOM 651 O O . ASP A 1 83 ? 21.755 9.205 -23.111 1.00 36.19 83 ASP A O 1
ATOM 655 N N . HIS A 1 84 ? 20.211 10.542 -24.001 1.00 48.53 84 HIS A N 1
ATOM 656 C CA . HIS A 1 84 ? 19.197 10.279 -22.981 1.00 48.53 84 HIS A CA 1
ATOM 657 C C . HIS A 1 84 ? 18.339 9.070 -23.378 1.00 48.53 84 HIS A C 1
ATOM 659 O O . HIS A 1 84 ? 17.143 9.188 -23.622 1.00 48.53 84 HIS A O 1
ATOM 665 N N . SER A 1 85 ? 18.946 7.886 -23.446 1.00 46.34 85 SER A N 1
ATOM 666 C CA . SER A 1 85 ? 18.230 6.622 -23.683 1.00 46.34 85 SER A CA 1
ATOM 667 C C . SER A 1 85 ? 18.876 5.459 -22.928 1.00 46.34 85 SER A C 1
ATOM 669 O O . SER A 1 85 ? 19.115 4.388 -23.479 1.00 46.34 85 SER A O 1
ATOM 671 N N . GLY A 1 86 ? 19.198 5.687 -21.653 1.00 42.06 86 GLY A N 1
ATOM 672 C CA . GLY A 1 86 ? 19.929 4.731 -20.823 1.00 42.06 86 GLY A CA 1
ATOM 673 C C . GLY A 1 86 ? 19.657 4.900 -19.333 1.00 42.06 86 GLY A C 1
ATOM 674 O O . GLY A 1 86 ? 20.588 5.004 -18.548 1.00 42.06 86 GLY A O 1
ATOM 675 N N . HIS A 1 87 ? 18.386 4.924 -18.928 1.00 46.88 87 HIS A N 1
ATOM 676 C CA . HIS A 1 87 ? 17.992 4.717 -17.526 1.00 46.88 87 HIS A CA 1
ATOM 677 C C . HIS A 1 87 ? 17.528 3.265 -17.277 1.00 46.88 87 HIS A C 1
ATOM 679 O O . HIS A 1 87 ? 16.631 3.026 -16.479 1.00 46.88 87 HIS A O 1
ATOM 685 N N . SER A 1 88 ? 18.143 2.272 -17.935 1.00 48.34 88 SER A N 1
ATOM 686 C CA . SER A 1 88 ? 17.938 0.836 -17.647 1.00 48.34 88 SER A CA 1
ATOM 687 C C . SER A 1 88 ? 19.112 0.243 -16.849 1.00 48.34 88 SER A C 1
ATOM 689 O O . SER A 1 88 ? 19.629 -0.826 -17.164 1.00 48.34 88 SER A O 1
ATOM 691 N N . GLY A 1 89 ? 19.601 0.992 -15.862 1.00 40.09 89 GLY A N 1
ATOM 692 C CA . GLY A 1 89 ? 20.792 0.648 -15.079 1.00 40.09 89 GLY A CA 1
ATOM 693 C C . GLY A 1 89 ? 20.606 0.850 -13.581 1.00 40.09 89 GLY A C 1
ATOM 694 O O . GLY A 1 89 ? 21.572 1.141 -12.886 1.00 40.09 89 GLY A O 1
ATOM 695 N N . HIS A 1 90 ? 19.374 0.748 -13.086 1.00 44.94 90 HIS A N 1
ATOM 696 C CA . HIS A 1 90 ? 19.152 0.513 -11.667 1.00 44.94 90 HIS A CA 1
ATOM 697 C C . HIS A 1 90 ? 18.997 -0.985 -11.483 1.00 44.94 90 HIS A C 1
ATOM 699 O O . HIS A 1 90 ? 18.162 -1.596 -12.150 1.00 44.94 90 HIS A O 1
ATOM 705 N N . ASP A 1 91 ? 19.849 -1.544 -10.625 1.00 37.38 91 ASP A N 1
ATOM 706 C CA . ASP A 1 91 ? 19.798 -2.917 -10.153 1.00 37.38 91 ASP A CA 1
ATOM 707 C C . ASP A 1 91 ? 18.350 -3.398 -10.105 1.00 37.38 91 ASP A C 1
ATOM 709 O O . ASP A 1 91 ? 17.527 -2.854 -9.363 1.00 37.38 91 ASP A O 1
ATOM 713 N N . HIS A 1 92 ? 18.035 -4.397 -10.933 1.00 44.84 92 HIS A N 1
ATOM 714 C CA . HIS A 1 92 ? 16.790 -5.141 -10.850 1.00 44.84 92 HIS A CA 1
ATOM 715 C C . HIS A 1 92 ? 16.805 -5.903 -9.522 1.00 44.84 92 HIS A C 1
ATOM 717 O O . HIS A 1 92 ? 16.990 -7.119 -9.470 1.00 44.84 92 HIS A O 1
ATOM 723 N N . HIS A 1 93 ? 16.624 -5.182 -8.416 1.00 42.97 93 HIS A N 1
ATOM 724 C CA . HIS A 1 93 ? 16.072 -5.742 -7.208 1.00 42.97 93 HIS A CA 1
ATOM 725 C C . HIS A 1 93 ? 14.799 -6.431 -7.670 1.00 42.97 93 HIS A C 1
ATOM 727 O O . HIS A 1 93 ? 13.881 -5.775 -8.152 1.00 42.97 93 HIS A O 1
ATOM 733 N N . HIS A 1 94 ? 14.818 -7.764 -7.650 1.00 44.62 94 HIS A N 1
ATOM 734 C CA . HIS A 1 94 ? 13.698 -8.624 -7.991 1.00 44.62 94 HIS A CA 1
ATOM 735 C C . HIS A 1 94 ? 12.475 -8.184 -7.181 1.00 44.62 94 HIS A C 1
ATOM 737 O O . HIS A 1 94 ? 12.212 -8.690 -6.089 1.00 44.62 94 HIS A O 1
ATOM 743 N N . HIS A 1 95 ? 11.728 -7.214 -7.696 1.00 54.12 95 HIS A N 1
ATOM 744 C CA . HIS A 1 95 ? 10.444 -6.863 -7.150 1.00 54.12 95 HIS A CA 1
ATOM 745 C C . HIS A 1 95 ? 9.571 -8.095 -7.378 1.00 54.12 95 HIS A C 1
ATOM 747 O O . HIS A 1 95 ? 9.485 -8.611 -8.495 1.00 54.12 95 HIS A O 1
ATOM 753 N N . GLY A 1 96 ? 9.041 -8.646 -6.284 1.00 63.44 96 GLY A N 1
ATOM 754 C CA . GLY A 1 96 ? 8.287 -9.895 -6.301 1.00 63.44 96 GLY A CA 1
ATOM 755 C C . GLY A 1 96 ? 7.227 -9.895 -7.399 1.00 63.44 96 GLY A C 1
ATOM 756 O O . GLY A 1 96 ? 6.721 -8.846 -7.780 1.00 63.44 96 GLY A O 1
ATOM 757 N N . ASN A 1 97 ? 6.906 -11.079 -7.917 1.00 85.62 97 ASN A N 1
ATOM 758 C CA . ASN A 1 97 ? 6.004 -11.255 -9.049 1.00 85.62 97 ASN A CA 1
ATOM 759 C C . ASN A 1 97 ? 4.663 -10.523 -8.821 1.00 85.62 97 ASN A C 1
ATOM 761 O O . ASN A 1 97 ? 3.768 -11.047 -8.153 1.00 85.62 97 ASN A O 1
ATOM 765 N N . PHE A 1 98 ? 4.525 -9.307 -9.368 1.00 87.88 98 PHE A N 1
ATOM 766 C CA . PHE A 1 98 ? 3.356 -8.448 -9.149 1.00 87.88 98 PHE A CA 1
ATOM 767 C C . PHE A 1 98 ? 2.069 -9.109 -9.638 1.00 87.88 98 PHE A C 1
ATOM 769 O O . PHE A 1 98 ? 1.016 -8.886 -9.050 1.00 87.88 98 PHE A O 1
ATOM 776 N N . LYS A 1 99 ? 2.154 -10.005 -10.630 1.00 90.94 99 LYS A N 1
ATOM 777 C CA . LYS A 1 99 ? 1.037 -10.861 -11.042 1.00 90.94 99 LYS A CA 1
ATOM 778 C C . LYS A 1 99 ? 0.564 -11.748 -9.893 1.00 90.94 99 LYS A C 1
ATOM 780 O O . LYS A 1 99 ? -0.626 -11.812 -9.615 1.00 90.94 99 LYS A O 1
ATOM 785 N N . GLU A 1 100 ? 1.475 -12.452 -9.227 1.00 91.75 100 GLU A N 1
ATOM 786 C CA . GLU A 1 100 ? 1.124 -13.351 -8.122 1.00 91.75 100 GLU A CA 1
ATOM 787 C C . GLU A 1 100 ? 0.561 -12.575 -6.927 1.00 91.75 100 GLU A C 1
ATOM 789 O O . GLU A 1 100 ? -0.428 -13.000 -6.329 1.00 91.75 100 GLU A O 1
ATOM 794 N N . LEU A 1 101 ? 1.158 -11.421 -6.615 1.00 92.88 101 LEU A N 1
ATOM 795 C CA . LEU A 1 101 ? 0.668 -10.521 -5.573 1.00 92.88 101 LEU A CA 1
ATOM 796 C C . LEU A 1 101 ? -0.735 -10.011 -5.907 1.00 92.88 101 LEU A C 1
ATOM 798 O O . LEU A 1 101 ? -1.636 -10.157 -5.088 1.00 92.88 101 LEU A O 1
ATOM 802 N N . PHE A 1 102 ? -0.947 -9.512 -7.127 1.00 94.81 102 PHE A N 1
ATOM 803 C CA . PHE A 1 102 ? -2.255 -9.071 -7.599 1.00 94.81 102 PHE A CA 1
ATOM 804 C C . PHE A 1 102 ? -3.290 -10.195 -7.508 1.00 94.81 102 PHE A C 1
ATOM 806 O O . PHE A 1 102 ? -4.333 -9.996 -6.896 1.00 94.81 102 PHE A O 1
ATOM 813 N N . LEU A 1 103 ? -3.001 -11.396 -8.025 1.00 94.69 103 LEU A N 1
ATOM 814 C CA . LEU A 1 103 ? -3.952 -12.514 -7.993 1.00 94.69 103 LEU A CA 1
ATOM 815 C C . LEU A 1 103 ? -4.306 -12.963 -6.568 1.00 94.69 103 LEU A C 1
ATOM 817 O O . LEU A 1 103 ? -5.450 -13.340 -6.327 1.00 94.69 103 LEU A O 1
ATOM 821 N N . LYS A 1 104 ? -3.355 -12.935 -5.626 1.00 94.81 104 LYS A N 1
ATOM 822 C CA . LYS A 1 104 ? -3.617 -13.282 -4.217 1.00 94.81 104 LYS A CA 1
ATOM 823 C C . LYS A 1 104 ? -4.380 -12.182 -3.481 1.00 94.81 104 LYS A C 1
ATOM 825 O O . LYS A 1 104 ? -5.243 -12.482 -2.660 1.00 94.81 104 LYS A O 1
ATOM 830 N N . SER A 1 105 ? -4.072 -10.923 -3.773 1.00 96.12 105 SER A N 1
ATOM 831 C CA . SER A 1 105 ? -4.708 -9.754 -3.166 1.00 96.12 105 SER A CA 1
ATOM 832 C C . SER A 1 105 ? -6.111 -9.490 -3.712 1.00 96.12 105 SER A C 1
ATOM 834 O O . SER A 1 105 ? -6.968 -9.028 -2.965 1.00 96.12 105 SER A O 1
ATOM 836 N N . LEU A 1 106 ? -6.369 -9.824 -4.979 1.00 96.81 106 LEU A N 1
ATOM 837 C CA . LEU A 1 106 ? -7.636 -9.584 -5.668 1.00 96.81 106 LEU A CA 1
ATOM 838 C C . LEU A 1 106 ? -8.864 -10.133 -4.922 1.00 96.81 106 LEU A C 1
ATOM 840 O O . LEU A 1 106 ? -9.751 -9.336 -4.630 1.00 96.81 106 LEU A O 1
ATOM 844 N N . PRO A 1 107 ? -8.958 -11.430 -4.559 1.00 97.12 107 PRO A N 1
ATOM 845 C CA . PRO A 1 107 ? -10.149 -11.943 -3.882 1.00 97.12 107 PRO A CA 1
ATOM 846 C C . PRO A 1 107 ? -10.387 -11.263 -2.529 1.00 97.12 107 PRO A C 1
ATOM 848 O O . PRO A 1 107 ? -11.525 -10.954 -2.193 1.00 97.12 107 PRO A O 1
ATOM 851 N N . ILE A 1 108 ? -9.322 -10.976 -1.776 1.00 96.81 108 ILE A N 1
ATOM 852 C CA . ILE A 1 108 ? -9.414 -10.305 -0.473 1.00 96.81 108 ILE A CA 1
ATOM 853 C C . ILE A 1 108 ? -9.900 -8.862 -0.652 1.00 96.81 108 ILE A C 1
ATOM 855 O O . ILE A 1 108 ? -10.808 -8.431 0.054 1.00 96.81 108 ILE A O 1
ATOM 859 N N . GLY A 1 109 ? -9.334 -8.129 -1.614 1.00 96.25 109 GLY A N 1
ATOM 860 C CA . GLY A 1 109 ? -9.734 -6.755 -1.906 1.00 96.25 109 GLY A CA 1
ATOM 861 C C . GLY A 1 109 ? -11.176 -6.652 -2.402 1.00 96.25 109 GLY A C 1
ATOM 862 O O . GLY A 1 109 ? -11.899 -5.773 -1.949 1.00 96.25 109 GLY A O 1
ATOM 863 N N . ILE A 1 110 ? -11.641 -7.591 -3.234 1.00 95.06 110 ILE A N 1
ATOM 864 C CA . ILE A 1 110 ? -13.048 -7.639 -3.662 1.00 95.06 110 ILE A CA 1
ATOM 865 C C . ILE A 1 110 ? -13.985 -7.882 -2.475 1.00 95.06 110 ILE A C 1
ATOM 867 O O . ILE A 1 110 ? -15.013 -7.221 -2.375 1.00 95.06 110 ILE A O 1
ATOM 871 N N . ILE A 1 111 ? -13.633 -8.784 -1.552 1.00 94.75 111 ILE A N 1
ATOM 872 C CA . ILE A 1 111 ? -14.429 -9.001 -0.335 1.00 94.75 111 ILE A CA 1
ATOM 873 C C . ILE A 1 111 ? -14.502 -7.704 0.484 1.00 94.75 111 ILE A C 1
ATOM 875 O O . ILE A 1 111 ? -15.593 -7.298 0.869 1.00 94.75 111 ILE A O 1
ATOM 879 N N . ILE A 1 112 ? -13.378 -7.012 0.695 1.00 94.81 112 ILE A N 1
ATOM 880 C CA . ILE A 1 112 ? -13.360 -5.720 1.403 1.00 94.81 112 ILE A CA 1
ATOM 881 C C . ILE A 1 112 ? -14.270 -4.697 0.711 1.00 94.81 112 ILE A C 1
ATOM 883 O O . ILE A 1 112 ? -15.101 -4.086 1.374 1.00 94.81 112 ILE A O 1
ATOM 887 N N . MET A 1 113 ? -14.171 -4.558 -0.612 1.00 93.00 113 MET A N 1
ATOM 888 C CA . MET A 1 113 ? -14.978 -3.613 -1.393 1.00 93.00 113 MET A CA 1
ATOM 889 C C . MET A 1 113 ? -16.484 -3.922 -1.378 1.00 93.00 113 MET A C 1
ATOM 891 O O . MET A 1 113 ? -17.287 -3.023 -1.597 1.00 93.00 113 MET A O 1
ATOM 895 N N . LEU A 1 114 ? -16.887 -5.176 -1.150 1.00 91.00 114 LEU A N 1
ATOM 896 C CA . LEU A 1 114 ? -18.302 -5.550 -1.016 1.00 91.00 114 LEU A CA 1
ATOM 897 C C . LEU A 1 114 ? -18.853 -5.303 0.396 1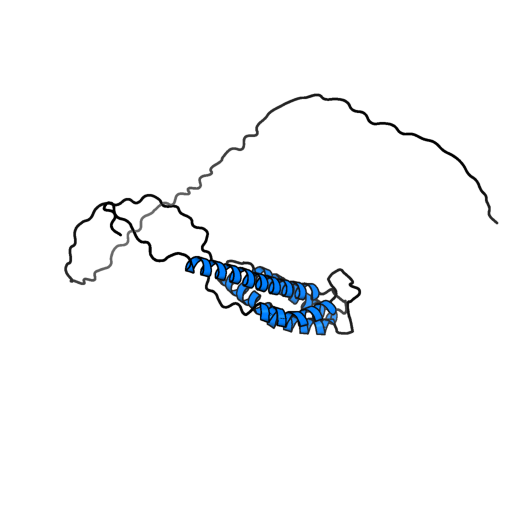.00 91.00 114 LEU A C 1
ATOM 899 O O . LEU A 1 114 ? -20.057 -5.086 0.555 1.00 91.00 114 LEU A O 1
ATOM 903 N N . LEU A 1 115 ? -17.988 -5.373 1.411 1.00 90.31 115 LEU A N 1
ATOM 904 C CA . LEU A 1 115 ? -18.353 -5.205 2.820 1.00 90.31 115 LEU A CA 1
ATOM 905 C C . LEU A 1 115 ? -18.217 -3.751 3.309 1.00 90.31 115 LEU A C 1
ATOM 907 O O . LEU A 1 115 ? -18.846 -3.397 4.305 1.00 90.31 115 LEU A O 1
ATOM 911 N N . SER A 1 116 ? -17.403 -2.926 2.644 1.00 87.25 116 SER A N 1
ATOM 912 C CA . SER A 1 116 ? -17.156 -1.520 2.991 1.00 87.25 116 SER A CA 1
ATOM 913 C C . SER A 1 116 ? -17.879 -0.587 2.011 1.00 87.25 116 SER A C 1
ATOM 915 O O . SER A 1 116 ? -17.682 -0.710 0.798 1.00 87.25 116 SER A O 1
ATOM 917 N N . PRO A 1 117 ? -18.724 0.335 2.504 1.00 83.44 117 PRO A N 1
ATOM 918 C CA . PRO A 1 117 ? -19.290 1.403 1.690 1.00 83.44 117 PRO A CA 1
ATOM 919 C C . PRO A 1 117 ? -18.201 2.311 1.116 1.00 83.44 117 PRO A C 1
ATOM 921 O O . PRO A 1 117 ? -17.202 2.589 1.771 1.00 83.44 117 PRO A O 1
ATOM 924 N N . MET A 1 118 ? -18.417 2.812 -0.097 1.00 84.25 118 MET A N 1
ATOM 925 C CA . MET A 1 118 ? -17.574 3.870 -0.653 1.00 84.25 118 MET A CA 1
ATOM 926 C C . MET A 1 118 ? -17.887 5.187 0.061 1.00 84.25 118 MET A C 1
ATOM 928 O O . MET A 1 118 ? -19.059 5.507 0.286 1.00 84.25 118 MET A O 1
ATOM 932 N N . ALA A 1 119 ? -16.863 5.981 0.375 1.00 78.50 119 ALA A N 1
ATOM 933 C CA . ALA A 1 119 ? -17.055 7.255 1.052 1.00 78.50 119 ALA A CA 1
ATOM 934 C C . ALA A 1 119 ? -17.979 8.177 0.229 1.00 78.50 119 ALA A C 1
ATOM 936 O O . ALA A 1 119 ? -17.654 8.597 -0.883 1.00 78.50 119 ALA A O 1
ATOM 937 N N . GLY A 1 120 ? -19.153 8.496 0.783 1.00 73.25 120 GLY A N 1
ATOM 938 C CA . GLY A 1 120 ? -20.141 9.383 0.159 1.00 73.25 120 GLY A CA 1
ATOM 939 C C . GLY A 1 120 ? -21.069 8.746 -0.885 1.00 73.25 120 GLY A C 1
ATOM 940 O O . GLY A 1 120 ? -21.870 9.476 -1.469 1.00 73.25 120 GLY A O 1
ATOM 941 N N . PHE A 1 121 ? -21.011 7.426 -1.112 1.00 76.62 121 PHE A N 1
ATOM 942 C CA . PHE A 1 121 ? -21.891 6.731 -2.061 1.00 76.62 121 PHE A CA 1
ATOM 943 C C . PHE A 1 121 ? -22.503 5.452 -1.477 1.00 76.62 121 PHE A C 1
ATOM 945 O O . PHE A 1 121 ? -21.798 4.501 -1.145 1.00 76.62 121 PHE A O 1
ATOM 952 N N . ASP A 1 122 ? -23.836 5.385 -1.474 1.00 72.38 122 ASP A N 1
ATOM 953 C CA . ASP A 1 122 ? -24.578 4.168 -1.139 1.00 72.38 122 ASP A CA 1
ATOM 954 C C . ASP A 1 122 ? -24.781 3.307 -2.390 1.00 72.38 122 ASP A C 1
ATOM 956 O O . ASP A 1 122 ? -25.592 3.613 -3.270 1.00 72.38 122 ASP A O 1
ATOM 960 N N . LEU A 1 123 ? -24.030 2.211 -2.486 1.00 77.88 123 LEU A N 1
ATOM 961 C CA . LEU A 1 123 ? -24.154 1.255 -3.584 1.00 77.88 123 LEU A CA 1
ATOM 962 C C . LEU A 1 123 ? -25.184 0.165 -3.224 1.00 77.88 123 LEU A C 1
ATOM 964 O O . LEU A 1 123 ? -25.154 -0.376 -2.119 1.00 77.88 123 LEU A O 1
ATOM 968 N N . PRO A 1 124 ? -26.075 -0.234 -4.154 1.00 73.56 124 PRO A N 1
ATOM 969 C CA . PRO A 1 124 ? -27.180 -1.157 -3.859 1.00 73.56 124 PRO A CA 1
ATOM 970 C C . PRO A 1 124 ? -26.739 -2.609 -3.609 1.00 73.56 124 PRO A C 1
ATOM 972 O O . PRO A 1 124 ? -27.565 -3.454 -3.274 1.00 73.56 124 PRO A O 1
ATOM 975 N N . PHE A 1 125 ? -25.457 -2.917 -3.812 1.00 75.44 125 PHE A N 1
ATOM 976 C CA . PHE A 1 125 ? -24.871 -4.248 -3.639 1.00 75.44 125 PHE A CA 1
ATOM 977 C C . PHE A 1 125 ? -24.020 -4.378 -2.368 1.00 75.44 125 PHE A C 1
ATOM 979 O O . PHE A 1 125 ? -23.348 -5.395 -2.194 1.00 75.44 125 PHE A O 1
ATOM 986 N N . LEU A 1 126 ? -24.022 -3.366 -1.494 1.00 78.19 126 LEU A N 1
ATOM 987 C CA . LEU A 1 126 ? -23.269 -3.402 -0.244 1.00 78.19 126 LEU A CA 1
ATOM 988 C C . LEU A 1 126 ? -23.902 -4.381 0.739 1.00 78.19 126 LEU A C 1
ATOM 990 O O . LEU A 1 126 ? -25.110 -4.359 0.985 1.00 78.19 126 LEU A O 1
ATOM 994 N N . PHE A 1 127 ? -23.061 -5.229 1.323 1.00 77.81 127 PHE A N 1
ATOM 995 C CA . PHE A 1 127 ? -23.476 -6.193 2.329 1.00 77.81 127 PHE A CA 1
ATOM 996 C C . PHE A 1 127 ? -22.867 -5.815 3.678 1.00 77.81 127 PHE A C 1
ATOM 998 O O . PHE A 1 127 ? -21.733 -6.176 3.988 1.00 77.81 127 PHE A O 1
ATOM 1005 N N . THR A 1 128 ? -23.637 -5.080 4.479 1.00 80.44 128 THR A N 1
ATOM 1006 C CA . THR A 1 128 ? -23.268 -4.713 5.850 1.00 80.44 128 THR A CA 1
ATOM 1007 C C . THR A 1 128 ? -24.029 -5.569 6.859 1.00 80.44 128 THR A C 1
ATOM 1009 O O . THR A 1 128 ? -25.207 -5.888 6.684 1.00 80.44 128 THR A O 1
ATOM 1012 N N . PHE A 1 129 ? -23.334 -5.982 7.913 1.00 86.56 129 PHE A N 1
ATOM 1013 C CA . PHE A 1 129 ? -23.872 -6.765 9.019 1.00 86.56 129 PHE A CA 1
ATOM 1014 C C . PHE A 1 129 ? -23.179 -6.327 10.318 1.00 86.56 129 PHE A C 1
ATOM 1016 O O . PHE A 1 129 ? -22.127 -5.690 10.261 1.00 86.56 129 PHE A O 1
ATOM 1023 N N . PRO A 1 130 ? -23.731 -6.640 11.505 1.00 83.50 130 PRO A N 1
ATOM 1024 C CA . PRO A 1 130 ? -23.096 -6.259 12.764 1.00 83.50 130 PRO A CA 1
ATOM 1025 C C . PRO A 1 130 ? -21.643 -6.749 12.830 1.00 83.50 130 PRO A C 1
ATOM 1027 O O . PRO A 1 130 ? -21.387 -7.925 12.578 1.00 83.50 130 PRO A O 1
ATOM 1030 N N . TYR A 1 131 ? -20.714 -5.860 13.196 1.00 86.31 131 TYR A N 1
ATOM 1031 C CA . TYR A 1 131 ? -19.265 -6.114 13.248 1.00 86.31 131 TYR A CA 1
ATOM 1032 C C . TYR A 1 131 ? -18.563 -6.299 11.887 1.00 86.31 131 TYR A C 1
ATOM 1034 O O . TYR A 1 131 ? -17.431 -6.794 11.841 1.00 86.31 131 TYR A O 1
ATOM 1042 N N . SER A 1 132 ? -19.195 -5.922 10.766 1.00 90.88 132 SER A N 1
ATOM 1043 C CA . SER A 1 132 ? -18.558 -5.980 9.441 1.00 90.88 132 SER A CA 1
ATOM 1044 C C . SER A 1 132 ? -17.301 -5.111 9.354 1.00 90.88 132 SER A C 1
ATOM 1046 O O . SER A 1 132 ? -16.336 -5.504 8.708 1.00 90.88 132 SER A O 1
ATOM 1048 N N . ASP A 1 133 ? -17.279 -3.980 10.053 1.00 90.81 133 ASP A N 1
ATOM 1049 C CA . ASP A 1 133 ? -16.150 -3.057 10.190 1.00 90.81 133 ASP A CA 1
ATOM 1050 C C . ASP A 1 133 ? -14.894 -3.727 10.780 1.00 90.81 133 ASP A C 1
ATOM 1052 O O . ASP A 1 133 ? -13.795 -3.570 10.247 1.00 90.81 133 ASP A O 1
ATOM 1056 N N . ILE A 1 134 ? -15.045 -4.561 11.815 1.00 92.94 134 ILE A N 1
ATOM 1057 C CA . ILE A 1 134 ? -13.937 -5.342 12.392 1.00 92.94 134 ILE A CA 1
ATOM 1058 C C .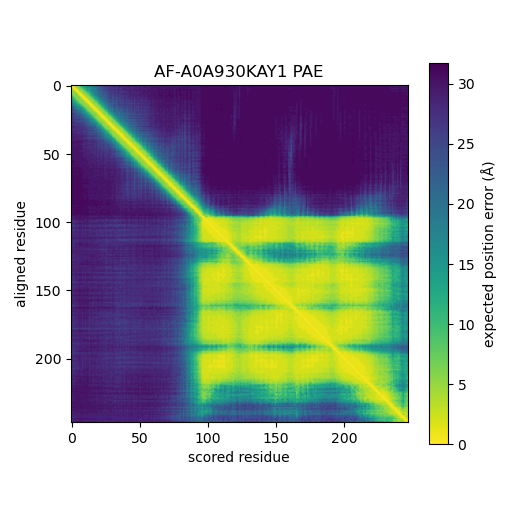 ILE A 1 134 ? -13.436 -6.381 11.387 1.00 92.94 134 ILE A C 1
ATOM 1060 O O . ILE A 1 134 ? -12.227 -6.567 11.227 1.00 92.94 134 ILE A O 1
ATOM 1064 N N . VAL A 1 135 ? -14.353 -7.065 10.698 1.00 94.31 135 VAL A N 1
ATOM 1065 C CA . VAL A 1 135 ? -13.991 -8.055 9.673 1.00 94.31 135 VAL A CA 1
ATOM 1066 C C . VAL A 1 135 ? -13.202 -7.384 8.552 1.00 94.31 135 VAL A C 1
ATOM 1068 O O . VAL A 1 135 ? -12.140 -7.878 8.166 1.00 94.31 135 VAL A O 1
ATOM 1071 N N . VAL A 1 136 ? -13.671 -6.231 8.073 1.00 95.50 136 VAL A N 1
ATOM 1072 C CA . VAL A 1 136 ? -12.983 -5.441 7.051 1.00 95.50 136 VAL A CA 1
ATOM 1073 C C . VAL A 1 136 ? -11.620 -4.959 7.548 1.00 95.50 136 VAL A C 1
ATOM 1075 O O . VAL A 1 136 ? -10.647 -5.065 6.803 1.00 95.50 136 VAL A O 1
ATOM 1078 N N . ALA A 1 137 ? -11.497 -4.508 8.798 1.00 96.31 137 ALA A N 1
ATOM 1079 C CA . ALA A 1 137 ? -10.220 -4.099 9.380 1.00 96.31 137 ALA A CA 1
ATOM 1080 C C . ALA A 1 137 ? -9.197 -5.251 9.405 1.00 96.31 137 ALA A C 1
ATOM 1082 O O . ALA A 1 137 ? -8.040 -5.073 9.008 1.00 96.31 137 ALA A O 1
ATOM 1083 N N . ILE A 1 138 ? -9.620 -6.458 9.796 1.00 96.94 138 ILE A N 1
ATOM 1084 C CA . ILE A 1 138 ? -8.763 -7.655 9.800 1.00 96.94 138 ILE A CA 1
ATOM 1085 C C . ILE A 1 138 ? -8.345 -8.025 8.372 1.00 96.94 138 ILE A C 1
ATOM 1087 O O . ILE A 1 138 ? -7.158 -8.233 8.108 1.00 96.94 138 ILE A O 1
ATOM 1091 N N . LEU A 1 139 ? -9.294 -8.075 7.433 1.00 97.06 139 LEU A N 1
ATOM 1092 C CA . LEU A 1 139 ? -9.003 -8.375 6.029 1.00 97.06 139 LEU A CA 1
ATOM 1093 C C . LEU A 1 139 ? -8.073 -7.328 5.407 1.00 97.06 139 LEU A C 1
ATOM 1095 O O . LEU A 1 139 ? -7.147 -7.691 4.684 1.00 97.06 139 LEU A O 1
ATOM 1099 N N . SER A 1 140 ? -8.264 -6.050 5.732 1.00 97.31 140 SER A N 1
ATOM 1100 C CA . SER A 1 140 ? -7.416 -4.946 5.274 1.00 97.31 140 SER A CA 1
ATOM 1101 C C . SER A 1 140 ? -6.002 -5.052 5.839 1.00 97.31 140 SER A C 1
ATOM 1103 O O . SER A 1 140 ? -5.033 -4.838 5.114 1.00 97.31 140 SER A O 1
ATOM 1105 N N . THR A 1 141 ? -5.862 -5.477 7.099 1.00 97.56 141 THR A N 1
ATOM 1106 C CA . THR A 1 141 ? -4.558 -5.759 7.722 1.00 97.56 141 THR A CA 1
ATOM 1107 C C . THR A 1 141 ? -3.831 -6.888 6.987 1.00 97.56 141 THR A C 1
ATOM 1109 O O . THR A 1 141 ? -2.640 -6.802 6.696 1.00 97.56 141 THR A O 1
ATOM 1112 N N . ILE A 1 142 ? -4.541 -7.960 6.635 1.00 97.19 142 ILE A N 1
ATOM 1113 C C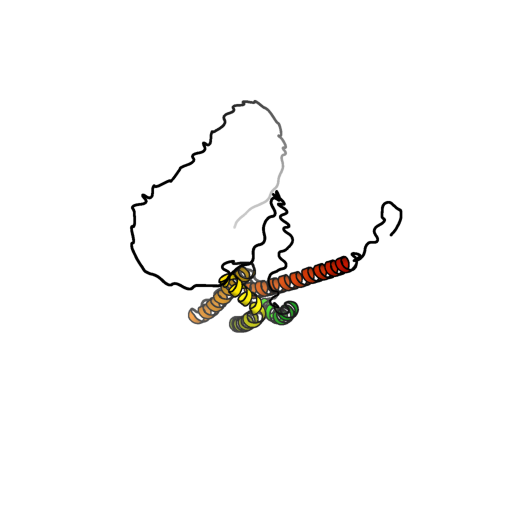A . ILE A 1 142 ? -3.977 -9.048 5.829 1.00 97.19 142 ILE A CA 1
ATOM 1114 C C . ILE A 1 142 ? -3.571 -8.500 4.454 1.00 97.19 142 ILE A C 1
ATOM 1116 O O . ILE A 1 142 ? -2.440 -8.705 4.007 1.00 97.19 142 ILE A O 1
ATOM 1120 N N . LEU A 1 143 ? -4.457 -7.749 3.801 1.00 97.12 143 LEU A N 1
ATOM 1121 C CA . LEU A 1 143 ? -4.230 -7.212 2.466 1.00 97.12 143 LEU A CA 1
ATOM 1122 C C . LEU A 1 143 ? -3.013 -6.280 2.409 1.00 97.12 143 LEU A C 1
ATOM 1124 O O . LEU A 1 143 ? -2.196 -6.426 1.501 1.00 97.12 143 LEU A O 1
ATOM 1128 N N . ILE A 1 144 ? -2.841 -5.377 3.380 1.00 96.06 144 ILE A N 1
ATOM 1129 C CA . ILE A 1 144 ? -1.700 -4.453 3.420 1.00 96.06 144 ILE A CA 1
ATOM 1130 C C . ILE A 1 144 ? -0.380 -5.193 3.661 1.00 96.06 144 ILE A C 1
ATOM 1132 O O . ILE A 1 144 ? 0.635 -4.866 3.049 1.00 96.06 144 ILE A O 1
ATOM 1136 N N . ILE A 1 145 ? -0.394 -6.247 4.486 1.00 95.38 145 ILE A N 1
ATOM 1137 C CA . ILE A 1 145 ? 0.798 -7.054 4.767 1.00 95.38 145 ILE A CA 1
ATOM 1138 C C . ILE A 1 145 ? 1.219 -7.865 3.543 1.00 95.38 145 ILE A C 1
ATOM 1140 O O . ILE A 1 145 ? 2.416 -8.010 3.316 1.00 95.38 145 ILE A O 1
ATOM 1144 N N . TYR A 1 146 ? 0.286 -8.422 2.770 1.00 93.12 146 TYR A N 1
ATOM 1145 C CA . TYR A 1 146 ? 0.636 -9.238 1.602 1.00 93.12 146 TYR A CA 1
ATOM 1146 C C . TYR A 1 146 ? 0.804 -8.403 0.333 1.00 93.12 146 TYR A C 1
ATOM 1148 O O . TYR A 1 146 ? 1.844 -8.488 -0.316 1.00 93.12 146 TYR A O 1
ATOM 1156 N N . GLY A 1 147 ? -0.191 -7.587 -0.006 1.00 93.50 147 GLY A N 1
ATOM 1157 C CA . GLY A 1 147 ? -0.212 -6.792 -1.232 1.00 93.50 147 GLY A CA 1
ATOM 1158 C C . GLY A 1 147 ? 0.554 -5.473 -1.135 1.00 93.50 147 GLY A C 1
ATOM 1159 O O . GLY A 1 147 ? 1.077 -5.003 -2.138 1.00 93.50 147 GLY A O 1
ATOM 1160 N N . GLY A 1 148 ? 0.675 -4.890 0.062 1.00 93.75 148 GLY A N 1
ATOM 1161 C CA . GLY A 1 148 ? 1.365 -3.611 0.270 1.00 93.75 148 GLY A CA 1
ATOM 1162 C C . GLY A 1 148 ? 2.897 -3.710 0.291 1.00 93.75 148 GLY A C 1
ATOM 1163 O O . GLY A 1 148 ? 3.586 -2.726 0.027 1.00 93.75 148 GLY A O 1
ATOM 1164 N N . ARG A 1 149 ? 3.451 -4.895 0.585 1.00 93.88 149 ARG A N 1
ATOM 1165 C CA . ARG A 1 149 ? 4.898 -5.142 0.761 1.00 93.88 149 ARG A CA 1
ATOM 1166 C C . ARG A 1 149 ? 5.826 -4.482 -0.270 1.00 93.88 149 ARG A C 1
ATOM 1168 O O . ARG A 1 149 ? 6.749 -3.803 0.180 1.00 93.88 149 ARG A O 1
ATOM 1175 N N . PRO A 1 150 ? 5.650 -4.665 -1.595 1.00 92.44 150 PRO A N 1
ATOM 1176 C CA . PRO A 1 150 ? 6.581 -4.099 -2.574 1.00 92.44 150 PRO A CA 1
ATOM 1177 C C . PRO A 1 150 ? 6.608 -2.565 -2.541 1.00 92.44 150 PRO A C 1
ATOM 1179 O O . PRO A 1 150 ? 7.681 -1.983 -2.678 1.00 92.44 150 PRO A O 1
ATOM 1182 N N . PHE A 1 151 ? 5.468 -1.917 -2.279 1.00 94.06 151 PHE A N 1
ATOM 1183 C CA . PHE A 1 151 ? 5.376 -0.458 -2.195 1.00 94.06 151 PHE A CA 1
ATOM 1184 C C . PHE A 1 151 ? 6.097 0.081 -0.963 1.00 94.06 151 PHE A C 1
ATOM 1186 O O . PHE A 1 151 ? 6.848 1.042 -1.068 1.00 94.06 151 PHE A O 1
ATOM 1193 N N . TYR A 1 152 ? 5.934 -0.568 0.194 1.00 94.81 152 TYR A N 1
ATOM 1194 C CA . TYR A 1 152 ? 6.638 -0.171 1.417 1.00 94.81 152 TYR A CA 1
ATOM 1195 C C . TYR A 1 152 ? 8.148 -0.376 1.314 1.00 94.81 152 TYR A C 1
ATOM 1197 O O . TYR A 1 152 ? 8.914 0.473 1.762 1.00 94.81 152 TYR A O 1
ATOM 1205 N N . GLN A 1 153 ? 8.587 -1.489 0.720 1.00 93.12 153 GLN A N 1
ATOM 1206 C CA . GLN A 1 153 ? 10.011 -1.744 0.494 1.00 93.12 153 GLN A CA 1
ATOM 1207 C C . GLN A 1 153 ? 10.606 -0.698 -0.456 1.00 93.12 153 GLN A C 1
ATOM 1209 O O . GLN A 1 153 ? 11.588 -0.051 -0.099 1.00 93.12 153 GLN A O 1
ATOM 1214 N N . GLY A 1 154 ? 9.949 -0.449 -1.594 1.00 91.44 154 GLY A N 1
ATOM 1215 C CA . GLY A 1 154 ? 10.365 0.585 -2.541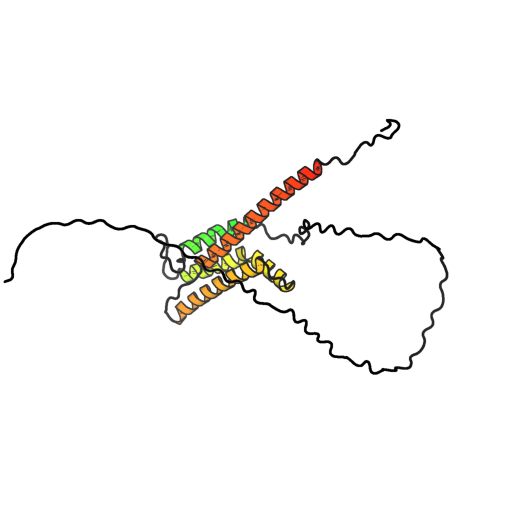 1.00 91.44 154 GLY A CA 1
ATOM 1216 C C . GLY A 1 154 ? 10.382 1.983 -1.920 1.00 91.44 154 GLY A C 1
ATOM 1217 O O . GLY A 1 154 ? 11.357 2.710 -2.074 1.00 91.44 154 GLY A O 1
ATOM 1218 N N . ALA A 1 155 ? 9.361 2.338 -1.136 1.00 94.06 155 ALA A N 1
ATOM 1219 C CA . ALA A 1 155 ? 9.296 3.615 -0.431 1.00 94.06 155 ALA A CA 1
ATOM 1220 C C . ALA A 1 155 ? 10.473 3.799 0.533 1.00 94.06 155 ALA A C 1
ATOM 1222 O O . ALA A 1 155 ? 11.102 4.855 0.554 1.00 94.06 155 ALA A O 1
ATOM 1223 N N . VAL A 1 156 ? 10.796 2.772 1.324 1.00 94.69 156 VAL A N 1
ATOM 1224 C CA . VAL A 1 156 ? 11.936 2.809 2.250 1.00 94.69 156 VAL A CA 1
ATOM 1225 C C . VAL A 1 156 ? 13.243 3.046 1.494 1.00 94.69 156 VAL A C 1
ATOM 1227 O O . VAL A 1 156 ? 14.073 3.836 1.946 1.00 94.69 156 VAL A O 1
ATOM 1230 N N . ASP A 1 157 ? 13.430 2.405 0.344 1.00 92.12 157 ASP A N 1
ATOM 1231 C CA . ASP A 1 157 ? 14.643 2.568 -0.454 1.00 92.12 157 ASP A CA 1
ATOM 1232 C C . ASP A 1 157 ? 14.714 3.938 -1.148 1.00 92.12 157 ASP A C 1
ATOM 1234 O O . ASP A 1 157 ? 15.783 4.552 -1.166 1.00 92.12 157 ASP A O 1
ATOM 1238 N N . GLU A 1 158 ? 13.590 4.480 -1.620 1.00 93.38 158 GLU A N 1
ATOM 1239 C CA . GLU A 1 158 ? 13.479 5.855 -2.133 1.00 93.38 158 GLU A CA 1
ATOM 1240 C C . GLU A 1 158 ? 13.793 6.901 -1.046 1.00 93.38 158 GLU A C 1
ATOM 1242 O O . GLU A 1 158 ? 14.537 7.861 -1.282 1.00 93.38 158 GLU A O 1
ATOM 1247 N N . PHE A 1 159 ? 13.292 6.697 0.180 1.00 93.00 159 PHE A N 1
ATOM 1248 C CA . PHE A 1 159 ? 13.578 7.574 1.318 1.00 93.00 159 PHE A CA 1
ATOM 1249 C C . PHE A 1 159 ? 15.054 7.543 1.717 1.00 93.00 159 PHE A C 1
ATOM 1251 O O . PHE A 1 159 ? 15.640 8.603 1.953 1.00 93.00 159 PHE A O 1
ATOM 1258 N N . LYS A 1 160 ? 15.690 6.363 1.743 1.00 93.50 160 LYS A N 1
ATOM 1259 C CA . LYS A 1 160 ? 17.142 6.245 1.987 1.00 93.50 160 LYS A CA 1
ATOM 1260 C C . LYS A 1 160 ? 17.951 7.004 0.938 1.00 93.50 160 LYS A C 1
ATOM 1262 O O . LYS A 1 160 ? 18.939 7.653 1.273 1.00 93.50 160 LYS A O 1
ATOM 1267 N N . GLN A 1 161 ? 17.512 6.949 -0.317 1.00 92.19 161 GLN A N 1
ATOM 1268 C CA . GLN A 1 161 ? 18.143 7.640 -1.441 1.00 92.19 161 GLN A CA 1
ATOM 1269 C C . GLN A 1 161 ? 17.791 9.134 -1.515 1.00 92.19 161 GLN A C 1
ATOM 1271 O O . GLN A 1 161 ? 18.316 9.835 -2.378 1.00 92.19 161 GLN A O 1
ATOM 1276 N N . LYS A 1 162 ? 16.936 9.640 -0.610 1.00 91.44 162 LYS A N 1
ATOM 1277 C CA . LYS A 1 162 ? 16.445 11.030 -0.569 1.00 91.44 162 LYS A CA 1
ATOM 1278 C C . LYS A 1 162 ? 15.815 11.490 -1.889 1.00 91.44 162 LYS A C 1
ATOM 1280 O O . LYS A 1 162 ? 15.875 12.668 -2.235 1.00 91.44 162 LYS A O 1
ATOM 1285 N N . LYS A 1 163 ? 15.211 10.556 -2.621 1.00 91.12 163 LYS A N 1
ATOM 1286 C CA . LYS A 1 163 ? 14.547 10.792 -3.905 1.00 91.12 163 LYS A CA 1
ATOM 1287 C C . LYS A 1 163 ? 13.166 10.136 -3.852 1.00 91.12 163 LYS A C 1
ATOM 1289 O O . LYS A 1 163 ? 13.041 8.995 -4.288 1.00 91.12 163 LYS A O 1
ATOM 1294 N N . PRO A 1 164 ? 12.156 10.803 -3.259 1.00 90.19 164 PRO A N 1
ATOM 1295 C CA . PRO A 1 164 ? 10.808 10.250 -3.203 1.00 90.19 164 PRO A CA 1
ATOM 1296 C C . PRO A 1 164 ? 10.253 10.108 -4.623 1.00 90.19 164 PRO A C 1
ATOM 1298 O O . PRO A 1 164 ? 10.289 11.060 -5.404 1.00 90.19 164 PRO A O 1
ATOM 1301 N N . GLY A 1 165 ? 9.763 8.917 -4.946 1.00 92.00 165 GLY A N 1
ATOM 1302 C CA . GLY A 1 165 ? 9.248 8.545 -6.254 1.00 92.00 165 GLY A CA 1
ATOM 1303 C C . GLY A 1 165 ? 7.842 7.958 -6.168 1.00 92.00 165 GLY A C 1
ATOM 1304 O O . GLY A 1 165 ? 7.039 8.306 -5.295 1.00 92.00 165 GLY A O 1
ATOM 1305 N N . MET A 1 166 ? 7.528 7.077 -7.119 1.00 92.44 166 MET A N 1
ATOM 1306 C CA . MET A 1 166 ? 6.201 6.473 -7.232 1.00 92.44 166 MET A CA 1
ATOM 1307 C C . MET A 1 166 ? 5.893 5.571 -6.030 1.00 92.44 166 MET A C 1
ATOM 1309 O O . MET A 1 166 ? 4.772 5.602 -5.519 1.00 92.44 166 MET A O 1
ATOM 1313 N N . MET A 1 167 ? 6.878 4.814 -5.531 1.00 93.38 167 MET A N 1
ATOM 1314 C CA . MET A 1 167 ? 6.652 3.857 -4.446 1.00 93.38 167 MET A CA 1
ATOM 1315 C C . MET A 1 167 ? 6.358 4.570 -3.124 1.00 93.38 167 MET A C 1
ATOM 1317 O O . MET A 1 167 ? 5.434 4.177 -2.409 1.00 93.38 167 MET A O 1
ATOM 1321 N N . ALA A 1 168 ? 7.078 5.655 -2.815 1.00 94.19 168 ALA A N 1
ATOM 1322 C CA . ALA A 1 168 ? 6.842 6.472 -1.629 1.00 94.19 168 ALA A CA 1
ATOM 1323 C C . ALA A 1 168 ? 5.450 7.113 -1.633 1.00 94.19 168 ALA A C 1
ATOM 1325 O O . ALA A 1 168 ? 4.760 7.064 -0.612 1.00 94.19 168 ALA A O 1
ATOM 1326 N N . LEU A 1 169 ? 5.008 7.664 -2.769 1.00 94.94 169 LEU A N 1
ATOM 1327 C CA . LEU A 1 169 ? 3.677 8.268 -2.888 1.00 94.94 169 LEU A CA 1
ATOM 1328 C C . LEU A 1 169 ? 2.559 7.238 -2.699 1.00 94.94 169 LEU A C 1
ATOM 1330 O O . LEU A 1 169 ? 1.628 7.475 -1.927 1.00 94.94 169 LEU A O 1
ATOM 1334 N N . VAL A 1 170 ? 2.671 6.074 -3.344 1.00 95.00 170 VAL A N 1
ATOM 1335 C CA . VAL A 1 170 ? 1.691 4.989 -3.194 1.00 95.00 170 VAL A CA 1
ATOM 1336 C C . VAL A 1 170 ? 1.658 4.485 -1.750 1.00 95.00 170 VAL A C 1
ATOM 1338 O O . VAL A 1 170 ? 0.589 4.392 -1.149 1.00 95.00 170 VAL A O 1
ATOM 1341 N N . SER A 1 171 ? 2.825 4.225 -1.156 1.00 96.31 171 SER A N 1
ATOM 1342 C CA . SER A 1 171 ? 2.957 3.796 0.240 1.00 96.31 171 SER A CA 1
ATOM 1343 C C . SER A 1 171 ? 2.338 4.800 1.217 1.00 96.31 171 SER A C 1
ATOM 1345 O O . SER A 1 171 ? 1.687 4.402 2.187 1.00 96.31 171 SER A O 1
ATOM 1347 N N . LEU A 1 172 ? 2.512 6.102 0.977 1.00 96.94 172 LEU A N 1
ATOM 1348 C CA . LEU A 1 172 ? 1.901 7.148 1.792 1.00 96.94 172 LEU A CA 1
ATOM 1349 C C . LEU A 1 172 ? 0.371 7.097 1.698 1.00 96.94 172 LEU A C 1
ATOM 1351 O O . LEU A 1 172 ? -0.289 7.059 2.734 1.00 96.94 172 LEU A O 1
ATOM 1355 N N . GLY A 1 173 ? -0.187 7.032 0.485 1.00 96.88 173 GLY A N 1
ATOM 1356 C CA . GLY A 1 173 ? -1.635 6.942 0.272 1.00 96.88 173 GLY A CA 1
ATOM 1357 C C . GLY A 1 173 ? -2.258 5.717 0.948 1.00 96.88 173 GLY A C 1
ATOM 1358 O O . GLY A 1 173 ? -3.237 5.847 1.683 1.00 96.88 173 GLY A O 1
ATOM 1359 N N . LEU A 1 174 ? -1.631 4.546 0.784 1.00 97.25 174 LEU A N 1
ATOM 1360 C CA . LEU A 1 174 ? -2.040 3.308 1.456 1.00 97.25 174 LEU A CA 1
ATOM 1361 C C . LEU A 1 174 ? -2.029 3.453 2.978 1.00 97.25 174 LEU A C 1
ATOM 1363 O O . LEU A 1 174 ? -2.984 3.060 3.643 1.00 97.25 174 LEU A O 1
ATOM 1367 N N . SER A 1 175 ? -0.968 4.046 3.528 1.00 97.25 175 SER A N 1
ATOM 1368 C CA . SER A 1 175 ? -0.814 4.211 4.975 1.00 97.25 175 SER A CA 1
ATOM 1369 C C . SER A 1 175 ? -1.842 5.171 5.553 1.00 97.25 175 SER A C 1
ATOM 1371 O O . SER A 1 175 ? -2.445 4.862 6.574 1.00 97.25 175 SER A O 1
ATOM 1373 N N . VAL A 1 176 ? -2.060 6.320 4.908 1.00 97.38 176 VAL A N 1
ATOM 1374 C CA . VAL A 1 176 ? -3.023 7.327 5.373 1.00 97.38 176 VAL A CA 1
ATOM 1375 C C . VAL A 1 176 ? -4.434 6.749 5.366 1.00 97.38 176 VAL A C 1
ATOM 1377 O O . VAL A 1 176 ? -5.122 6.818 6.381 1.00 97.38 176 VAL A O 1
ATOM 1380 N N . SER A 1 177 ? -4.839 6.122 4.260 1.00 96.50 177 SER A N 1
ATOM 1381 C CA . SER A 1 177 ? -6.170 5.526 4.126 1.00 96.50 177 SER A CA 1
ATOM 1382 C C . SER A 1 177 ? -6.389 4.377 5.120 1.00 96.50 177 SER A C 1
ATOM 1384 O O . SER A 1 177 ? -7.404 4.345 5.819 1.00 96.50 177 SER A O 1
ATOM 1386 N N . TYR A 1 178 ? -5.406 3.484 5.277 1.00 97.44 178 TYR A N 1
ATOM 1387 C CA . TYR A 1 178 ? -5.488 2.376 6.228 1.00 97.44 178 TYR A CA 1
ATOM 1388 C C . TYR A 1 178 ? -5.514 2.851 7.687 1.00 97.44 178 TYR A C 1
ATOM 1390 O O . TYR A 1 178 ? -6.400 2.462 8.443 1.00 97.44 178 TYR A O 1
ATOM 1398 N N . LEU A 1 179 ? -4.569 3.703 8.099 1.00 97.50 179 LEU A N 1
ATOM 1399 C CA . LEU A 1 179 ? -4.473 4.162 9.488 1.00 97.50 179 LEU A CA 1
ATOM 1400 C C . LEU A 1 179 ? -5.691 4.987 9.898 1.00 97.50 179 LEU A C 1
ATOM 1402 O O . LEU A 1 179 ? -6.174 4.824 11.017 1.00 97.50 179 LEU A O 1
ATOM 1406 N N . TYR A 1 180 ? -6.204 5.831 8.999 1.00 96.50 180 TYR A N 1
ATOM 1407 C CA . TYR A 1 180 ? -7.445 6.555 9.242 1.00 96.50 180 TYR A CA 1
ATOM 1408 C C . TYR A 1 180 ? -8.618 5.588 9.438 1.00 96.50 180 TYR A C 1
ATOM 1410 O O . TYR A 1 180 ? -9.340 5.708 10.419 1.00 96.50 180 TYR A O 1
ATOM 1418 N N . SER A 1 181 ? -8.762 4.582 8.575 1.00 95.62 181 SER A N 1
ATOM 1419 C CA . SER A 1 181 ? -9.853 3.602 8.682 1.00 95.62 181 SER A CA 1
ATOM 1420 C C . SER A 1 181 ? -9.767 2.768 9.966 1.00 95.62 181 SER A C 1
ATOM 1422 O O . SER A 1 181 ? -10.766 2.513 10.628 1.00 95.62 181 SER A O 1
ATOM 1424 N N . ILE A 1 182 ? -8.562 2.384 10.395 1.00 96.50 182 ILE A N 1
ATOM 1425 C CA . ILE A 1 182 ? -8.377 1.725 11.696 1.00 96.50 182 ILE A CA 1
ATOM 1426 C C . ILE A 1 182 ? -8.746 2.671 12.845 1.00 96.50 182 ILE A C 1
ATOM 1428 O O . ILE A 1 182 ? -9.385 2.251 13.811 1.00 96.50 182 ILE A O 1
ATOM 1432 N N . TYR A 1 183 ? -8.371 3.947 12.745 1.00 95.69 183 TYR A N 1
ATOM 1433 C CA . TYR A 1 183 ? -8.741 4.954 13.731 1.00 95.69 183 TYR A CA 1
ATOM 1434 C C . TYR A 1 183 ? -10.261 5.131 13.832 1.00 95.69 183 TYR A C 1
ATOM 1436 O O . TYR A 1 183 ? -10.769 5.179 14.950 1.00 95.69 183 TYR A O 1
ATOM 1444 N N . THR A 1 184 ? -11.000 5.174 12.719 1.00 93.75 184 THR A N 1
ATOM 1445 C CA . THR A 1 184 ? -12.465 5.329 12.742 1.00 93.75 184 THR A CA 1
ATOM 1446 C C . THR A 1 184 ? -13.172 4.112 13.321 1.00 93.75 184 THR A C 1
ATOM 1448 O O . THR A 1 184 ? -14.129 4.284 14.076 1.00 93.75 184 THR A O 1
ATOM 1451 N N . VAL A 1 185 ? -12.667 2.900 13.069 1.00 93.31 185 VAL A N 1
ATOM 1452 C CA . VAL A 1 185 ? -13.151 1.680 13.735 1.00 93.31 185 VAL A CA 1
ATOM 1453 C C . VAL A 1 185 ? -12.971 1.812 15.246 1.00 93.31 185 VAL A C 1
ATOM 1455 O O . VAL A 1 185 ? -13.941 1.718 15.991 1.00 93.31 185 VAL A O 1
ATOM 1458 N N . ILE A 1 186 ? -11.756 2.112 15.721 1.00 93.44 186 ILE A N 1
ATOM 1459 C CA . ILE A 1 186 ? -11.484 2.265 17.161 1.00 93.44 186 ILE A CA 1
ATOM 1460 C C . ILE A 1 186 ? -12.351 3.375 17.768 1.00 93.44 186 ILE A C 1
ATOM 1462 O O . ILE A 1 186 ? -12.955 3.172 18.820 1.00 93.44 186 ILE A O 1
ATOM 1466 N N . ALA A 1 187 ? -12.435 4.529 17.104 1.00 92.25 187 ALA A N 1
ATOM 1467 C CA . ALA A 1 187 ? -13.244 5.655 17.549 1.00 92.25 187 ALA A CA 1
ATOM 1468 C C . ALA A 1 187 ? -14.716 5.256 17.674 1.00 92.25 187 ALA A C 1
ATOM 1470 O O . ALA A 1 187 ? -15.299 5.507 18.722 1.00 92.25 187 ALA A O 1
ATOM 1471 N N . SER A 1 188 ? -15.275 4.545 16.692 1.00 90.44 188 SER A N 1
ATOM 1472 C CA . SER A 1 188 ? -16.674 4.101 16.713 1.00 90.44 188 SER A CA 1
ATOM 1473 C C . SER A 1 188 ? -16.990 3.221 17.929 1.00 90.44 188 SER A C 1
ATOM 1475 O O . SER A 1 188 ? -18.044 3.379 18.544 1.00 90.44 188 SER A O 1
ATOM 1477 N N . TYR A 1 189 ? -16.064 2.349 18.347 1.00 89.88 189 TYR A N 1
ATOM 1478 C CA . TYR A 1 189 ? -16.238 1.522 19.552 1.00 89.88 189 TYR A CA 1
ATOM 1479 C C . TYR A 1 189 ? -16.013 2.277 20.869 1.00 89.88 189 TYR A C 1
ATOM 1481 O O . TYR A 1 189 ? -16.517 1.847 21.906 1.00 89.88 189 TYR A O 1
ATOM 1489 N N . VAL A 1 190 ? -15.259 3.380 20.858 1.00 91.81 190 VAL A N 1
ATOM 1490 C CA . VAL A 1 190 ? -14.963 4.178 22.060 1.00 91.81 190 VAL A CA 1
ATOM 1491 C C . VAL A 1 190 ? -16.010 5.269 22.290 1.00 91.81 190 VAL A C 1
ATOM 1493 O O . VAL A 1 190 ? -16.445 5.469 23.422 1.00 91.81 190 VAL A O 1
ATOM 1496 N N . THR A 1 191 ? -16.404 5.989 21.239 1.00 89.19 191 THR A N 1
ATOM 1497 C CA . THR A 1 191 ? -17.344 7.118 21.308 1.00 89.19 191 THR A CA 1
ATOM 1498 C C . THR A 1 191 ? -18.790 6.689 21.087 1.00 89.19 191 THR A C 1
ATOM 1500 O O . THR A 1 191 ? -19.700 7.397 21.510 1.00 89.19 191 THR A O 1
ATOM 1503 N N . GLY A 1 192 ? -19.016 5.537 20.445 1.00 84.00 192 GLY A N 1
ATOM 1504 C CA . GLY A 1 192 ? -20.345 5.064 20.060 1.00 84.00 192 GLY A CA 1
ATOM 1505 C C . GLY A 1 192 ? -20.937 5.786 18.846 1.00 84.00 192 GLY A C 1
ATOM 1506 O O . GLY A 1 192 ? -22.054 5.464 18.445 1.00 84.00 192 GLY A O 1
ATOM 1507 N N . GLU A 1 193 ? -20.216 6.742 18.252 1.00 84.69 193 GLU A N 1
ATOM 1508 C CA . GLU A 1 193 ? -20.624 7.403 17.013 1.00 84.69 193 GLU A CA 1
ATOM 1509 C C . GLU A 1 193 ? -19.968 6.733 15.813 1.00 84.69 193 GLU A C 1
ATOM 1511 O O . GLU A 1 193 ? -18.750 6.571 15.766 1.00 84.69 193 GLU A O 1
ATOM 1516 N N . HIS A 1 194 ? -20.781 6.365 14.824 1.00 82.38 194 HIS A N 1
ATOM 1517 C CA . HIS A 1 194 ? -20.272 5.783 13.594 1.00 82.38 194 HIS A CA 1
ATOM 1518 C C . HIS A 1 194 ? -19.601 6.863 12.740 1.00 82.38 194 HIS A C 1
ATOM 1520 O O . HIS A 1 194 ? -20.253 7.805 12.284 1.00 82.38 194 HIS A O 1
ATOM 1526 N N . VAL A 1 195 ? -18.297 6.708 12.521 1.00 85.62 195 VAL A N 1
ATOM 1527 C CA . VAL A 1 195 ? -17.508 7.560 11.627 1.00 85.62 195 VAL A CA 1
ATOM 1528 C C . VAL A 1 195 ? -17.234 6.789 10.340 1.00 85.62 195 VAL A C 1
ATOM 1530 O O . VAL A 1 195 ? -16.853 5.622 10.399 1.00 85.62 195 VAL A O 1
ATOM 1533 N N . MET A 1 196 ? -17.402 7.442 9.185 1.00 87.88 196 MET A N 1
ATOM 1534 C CA . MET A 1 196 ? -17.087 6.839 7.884 1.00 87.88 196 MET A CA 1
ATOM 1535 C C . MET A 1 196 ? -15.623 6.389 7.820 1.00 87.88 196 MET A C 1
ATOM 1537 O O . MET A 1 196 ? -14.719 7.171 8.113 1.00 87.88 196 MET A O 1
ATOM 1541 N N . ASP A 1 197 ? -15.399 5.142 7.412 1.00 91.56 197 ASP A N 1
ATOM 1542 C CA . ASP A 1 197 ? -14.080 4.603 7.086 1.00 91.56 197 ASP A CA 1
ATOM 1543 C C . ASP A 1 197 ? -13.719 4.804 5.603 1.00 91.56 197 ASP A C 1
ATOM 1545 O O . ASP A 1 197 ? -14.520 5.306 4.818 1.00 91.56 197 ASP A O 1
ATOM 1549 N N . PHE A 1 198 ? -12.483 4.449 5.245 1.00 94.94 198 PHE A N 1
ATOM 1550 C CA . PHE A 1 198 ? -11.967 4.490 3.875 1.00 94.94 198 PHE A CA 1
ATOM 1551 C C . PHE A 1 198 ? -11.393 3.127 3.453 1.00 94.94 198 PHE A C 1
ATOM 1553 O O . PHE A 1 198 ? -10.398 3.053 2.722 1.00 94.94 198 PHE A O 1
ATOM 1560 N N . PHE A 1 199 ? -11.952 2.014 3.951 1.00 95.56 199 PHE A N 1
ATOM 1561 C CA . PHE A 1 199 ? -11.427 0.690 3.603 1.00 95.56 199 PHE A CA 1
ATOM 1562 C C . PHE A 1 199 ? -11.653 0.348 2.126 1.00 95.56 199 PHE A C 1
ATOM 1564 O O . PHE A 1 199 ? -10.819 -0.336 1.524 1.00 95.56 199 PHE A O 1
ATOM 1571 N N . PHE A 1 200 ? -12.733 0.852 1.523 1.00 95.12 200 PHE A N 1
ATOM 1572 C CA . PHE A 1 200 ? -12.986 0.728 0.090 1.00 95.12 200 PHE A CA 1
ATOM 1573 C C . PHE A 1 200 ? -11.891 1.420 -0.739 1.00 95.12 200 PHE A C 1
ATOM 1575 O O . PHE A 1 200 ? -11.324 0.828 -1.665 1.00 95.12 200 PHE A O 1
ATOM 1582 N N . GLU A 1 201 ? -11.558 2.668 -0.408 1.00 96.12 201 GLU A N 1
ATOM 1583 C CA . GLU A 1 201 ? -10.527 3.458 -1.084 1.00 96.12 201 GLU A CA 1
ATOM 1584 C C . GLU A 1 201 ? -9.152 2.828 -0.876 1.00 96.12 201 GLU A C 1
ATOM 1586 O O . GLU A 1 201 ? -8.392 2.694 -1.832 1.00 96.12 201 GLU A O 1
ATOM 1591 N N . PHE A 1 202 ? -8.859 2.351 0.336 1.00 97.12 202 PHE A N 1
ATOM 1592 C CA . PHE A 1 202 ? -7.644 1.596 0.627 1.00 97.12 202 PHE A CA 1
ATOM 1593 C C . PHE A 1 202 ? -7.509 0.365 -0.285 1.00 97.12 202 PHE A C 1
ATOM 1595 O O . PHE A 1 202 ? -6.480 0.186 -0.944 1.00 97.12 202 PHE A O 1
ATOM 1602 N N . ALA A 1 203 ? -8.540 -0.487 -0.341 1.00 97.06 203 ALA A N 1
ATOM 1603 C CA . ALA A 1 203 ? -8.498 -1.730 -1.106 1.00 97.06 203 ALA A CA 1
ATOM 1604 C C . ALA A 1 203 ? -8.413 -1.469 -2.614 1.00 97.06 203 ALA A C 1
ATOM 1606 O O . ALA A 1 203 ? -7.588 -2.076 -3.300 1.00 97.06 203 ALA A O 1
ATOM 1607 N N . SER A 1 204 ? -9.224 -0.545 -3.131 1.00 96.19 204 SER A N 1
ATOM 1608 C CA . SER A 1 204 ? -9.211 -0.182 -4.550 1.00 96.19 204 SER A CA 1
ATOM 1609 C C . SER A 1 204 ? -7.885 0.456 -4.971 1.00 96.19 204 SER A C 1
ATOM 1611 O O . SER A 1 204 ? -7.331 0.053 -5.995 1.00 96.19 204 SER A O 1
ATOM 1613 N N . LEU A 1 205 ? -7.323 1.363 -4.161 1.00 96.50 205 LEU A N 1
ATOM 1614 C CA . LEU A 1 205 ? -6.015 1.980 -4.399 1.00 96.50 205 LEU A CA 1
ATOM 1615 C C . LEU A 1 205 ? -4.903 0.929 -4.417 1.00 96.50 205 LEU A C 1
ATOM 1617 O O . LEU A 1 205 ? -4.070 0.925 -5.322 1.00 96.50 205 LEU A O 1
ATOM 1621 N N . LEU A 1 206 ? -4.897 -0.005 -3.464 1.00 97.19 206 LEU A N 1
ATOM 1622 C CA . LEU A 1 206 ? -3.906 -1.080 -3.438 1.00 97.19 206 LEU A CA 1
ATOM 1623 C C . LEU A 1 206 ? -4.019 -1.973 -4.682 1.00 97.19 206 LEU A C 1
ATOM 1625 O O . LEU A 1 206 ? -3.009 -2.275 -5.322 1.00 97.19 206 LEU A O 1
ATOM 1629 N N . LEU A 1 207 ? -5.237 -2.384 -5.046 1.00 97.56 207 LEU A N 1
ATOM 1630 C CA . LEU A 1 207 ? -5.473 -3.270 -6.187 1.00 97.56 207 LEU A CA 1
ATOM 1631 C C . LEU A 1 207 ? -5.109 -2.621 -7.523 1.00 97.56 207 LEU A C 1
ATOM 1633 O O . LEU A 1 207 ? -4.455 -3.269 -8.341 1.00 97.56 207 LEU A O 1
ATOM 1637 N N . ILE A 1 208 ? -5.500 -1.362 -7.751 1.00 96.56 208 ILE A N 1
ATOM 1638 C CA . ILE A 1 208 ? -5.180 -0.669 -9.004 1.00 96.56 208 ILE A CA 1
ATOM 1639 C C . ILE A 1 208 ? -3.674 -0.426 -9.133 1.00 96.56 208 ILE A C 1
ATOM 1641 O O . ILE A 1 208 ? -3.130 -0.577 -10.224 1.00 96.56 208 ILE A O 1
ATOM 1645 N N . MET A 1 209 ? -2.977 -0.139 -8.028 1.00 95.31 209 MET A N 1
ATOM 1646 C CA . MET A 1 209 ? -1.525 0.045 -8.044 1.00 95.31 209 MET A CA 1
ATOM 1647 C C . MET A 1 209 ? -0.787 -1.269 -8.311 1.00 95.31 209 MET A C 1
ATOM 1649 O O . MET A 1 209 ? 0.146 -1.281 -9.113 1.00 95.31 209 MET A O 1
ATOM 1653 N N . LEU A 1 210 ? -1.226 -2.391 -7.723 1.00 94.88 210 LEU A N 1
ATOM 1654 C CA . LEU A 1 210 ? -0.691 -3.721 -8.054 1.00 94.88 210 LEU A CA 1
ATOM 1655 C C . LEU A 1 210 ? -0.930 -4.084 -9.523 1.00 94.88 210 LEU A C 1
ATOM 1657 O O . LEU A 1 210 ? -0.031 -4.610 -10.180 1.00 94.88 210 LEU A O 1
ATOM 1661 N N . LEU A 1 211 ? -2.127 -3.796 -10.041 1.00 95.56 211 LEU A N 1
ATOM 1662 C CA . LEU A 1 211 ? -2.468 -4.034 -11.440 1.00 95.56 211 LEU A CA 1
ATOM 1663 C C . LEU A 1 211 ? -1.598 -3.192 -12.379 1.00 95.56 211 LEU A C 1
ATOM 1665 O O . LEU A 1 211 ? -1.078 -3.724 -13.356 1.00 95.56 211 LEU A O 1
ATOM 1669 N N . GLY A 1 212 ? -1.410 -1.908 -12.067 1.00 93.25 212 GLY A N 1
ATOM 1670 C CA . GLY A 1 212 ? -0.573 -0.996 -12.844 1.00 93.25 212 GLY A CA 1
ATOM 1671 C C . GLY A 1 212 ? 0.864 -1.497 -12.956 1.00 93.25 212 GLY A C 1
ATOM 1672 O O . GLY A 1 212 ? 1.361 -1.661 -14.065 1.00 93.25 212 GLY A O 1
ATOM 1673 N N . HIS A 1 213 ? 1.482 -1.857 -11.830 1.00 90.69 213 HIS A N 1
ATOM 1674 C CA . HIS A 1 213 ? 2.845 -2.397 -11.814 1.00 90.69 213 HIS A CA 1
ATOM 1675 C C . HIS A 1 213 ? 2.947 -3.748 -12.533 1.00 90.69 213 HIS A C 1
ATOM 1677 O O . HIS A 1 213 ? 3.946 -4.034 -13.189 1.00 90.69 213 HIS A O 1
ATOM 1683 N N . TRP A 1 214 ? 1.910 -4.588 -12.463 1.00 92.25 214 TRP A N 1
ATOM 1684 C CA . TRP A 1 214 ? 1.880 -5.817 -13.254 1.00 92.25 214 TRP A CA 1
ATOM 1685 C C . TRP A 1 214 ? 1.845 -5.523 -14.764 1.00 92.25 214 TRP A C 1
ATOM 1687 O O . TRP A 1 214 ? 2.602 -6.136 -15.521 1.00 92.25 214 TRP A O 1
ATOM 1697 N N . ILE A 1 215 ? 1.000 -4.588 -15.208 1.00 92.12 215 ILE A N 1
ATOM 1698 C CA . ILE A 1 215 ? 0.914 -4.189 -16.620 1.00 92.12 215 ILE A CA 1
ATOM 1699 C C . ILE A 1 215 ? 2.233 -3.566 -17.085 1.00 92.12 215 ILE A C 1
ATOM 1701 O O . ILE A 1 215 ? 2.721 -3.928 -18.154 1.00 92.12 215 ILE A O 1
ATOM 1705 N N . GLU A 1 216 ? 2.831 -2.695 -16.274 1.00 89.75 216 GLU A N 1
ATOM 1706 C CA . GLU A 1 216 ? 4.126 -2.069 -16.541 1.00 89.75 216 GLU A CA 1
ATOM 1707 C C . GLU A 1 216 ? 5.216 -3.122 -16.765 1.00 89.75 216 GLU A C 1
ATOM 1709 O O . GLU A 1 216 ? 5.876 -3.121 -17.802 1.00 89.75 216 GLU A O 1
ATOM 1714 N N . MET A 1 217 ? 5.344 -4.093 -15.856 1.00 87.12 217 MET A N 1
ATOM 1715 C CA . MET A 1 217 ? 6.332 -5.167 -15.991 1.00 87.12 217 MET A CA 1
ATOM 1716 C C . MET A 1 217 ? 6.109 -6.032 -17.226 1.00 87.12 217 MET A C 1
ATOM 1718 O O . MET A 1 217 ? 7.071 -6.451 -17.867 1.00 87.12 217 MET A O 1
ATOM 1722 N N . LYS A 1 218 ? 4.847 -6.305 -17.569 1.00 85.94 218 LYS A N 1
ATOM 1723 C CA . LYS A 1 218 ? 4.519 -7.074 -18.769 1.00 85.94 218 LYS A CA 1
ATOM 1724 C C . LYS A 1 218 ? 4.909 -6.306 -20.036 1.00 85.94 218 LYS A C 1
ATOM 1726 O O . LYS A 1 218 ? 5.550 -6.880 -20.907 1.00 85.94 218 LYS A O 1
ATOM 1731 N N . ALA A 1 219 ? 4.566 -5.021 -20.114 1.00 85.62 219 ALA A N 1
ATOM 1732 C CA . ALA A 1 219 ? 4.858 -4.185 -21.275 1.00 85.62 219 ALA A CA 1
ATOM 1733 C C . ALA A 1 219 ? 6.368 -3.953 -21.467 1.00 85.62 219 ALA A C 1
ATOM 1735 O O . ALA A 1 219 ? 6.864 -4.046 -22.588 1.00 85.62 219 ALA A O 1
ATOM 1736 N N . ILE A 1 220 ? 7.111 -3.700 -20.381 1.00 83.56 220 ILE A N 1
ATOM 1737 C CA . ILE A 1 220 ? 8.572 -3.523 -20.428 1.00 83.56 220 ILE A CA 1
ATOM 1738 C C . ILE A 1 220 ? 9.267 -4.828 -20.834 1.00 83.56 220 ILE A C 1
ATOM 1740 O O . ILE A 1 220 ? 10.181 -4.798 -21.655 1.00 83.56 220 ILE A O 1
ATOM 1744 N N . GLY A 1 221 ? 8.824 -5.971 -20.297 1.00 80.00 221 GLY A N 1
ATOM 1745 C CA . GLY A 1 221 ? 9.369 -7.280 -20.664 1.00 80.00 221 GLY A CA 1
ATOM 1746 C C . GLY A 1 221 ? 9.189 -7.589 -22.152 1.00 80.00 221 GLY A C 1
ATOM 1747 O O . GLY A 1 221 ? 10.156 -7.920 -22.830 1.00 80.00 221 GLY A O 1
ATOM 1748 N N . GLU A 1 222 ? 7.977 -7.393 -22.679 1.00 79.19 222 GLU A N 1
ATOM 1749 C CA . GLU A 1 222 ? 7.674 -7.621 -24.100 1.00 79.19 222 GLU A CA 1
ATOM 1750 C C . GLU A 1 222 ? 8.499 -6.708 -25.030 1.00 79.19 222 GLU A C 1
ATOM 1752 O O . GLU A 1 222 ? 8.992 -7.159 -26.065 1.00 79.19 222 GLU A O 1
ATOM 1757 N N . ALA A 1 223 ? 8.706 -5.439 -24.657 1.00 80.25 223 ALA A N 1
ATOM 1758 C CA . ALA A 1 223 ? 9.546 -4.518 -25.424 1.00 80.25 223 ALA A CA 1
ATOM 1759 C C . ALA A 1 223 ? 11.035 -4.913 -25.397 1.00 80.25 223 ALA A C 1
ATOM 1761 O O . ALA A 1 223 ? 11.712 -4.851 -26.426 1.00 80.25 223 ALA A O 1
ATOM 1762 N N . GLY A 1 224 ? 11.537 -5.344 -24.235 1.00 79.81 224 GLY A N 1
ATOM 1763 C CA . GLY A 1 224 ? 12.912 -5.816 -24.077 1.00 79.81 224 GLY A CA 1
ATOM 1764 C C . GLY A 1 224 ? 13.202 -7.064 -24.912 1.00 79.81 224 GLY A C 1
ATOM 1765 O O . GLY A 1 224 ? 14.236 -7.129 -25.578 1.00 79.81 224 GLY A O 1
ATOM 1766 N N . ASP A 1 225 ? 12.266 -8.014 -24.946 1.00 82.75 225 ASP A N 1
ATOM 1767 C CA . ASP A 1 225 ? 12.383 -9.227 -25.759 1.00 82.75 225 ASP A CA 1
ATOM 1768 C C . ASP A 1 225 ? 12.453 -8.894 -27.257 1.00 82.75 225 ASP A C 1
ATOM 1770 O O . ASP A 1 225 ? 13.337 -9.386 -27.962 1.00 82.75 225 ASP A O 1
ATOM 1774 N N . ALA A 1 226 ? 11.597 -7.986 -27.737 1.00 82.50 226 ALA A N 1
ATOM 1775 C CA . ALA A 1 226 ? 11.626 -7.530 -29.126 1.00 82.50 226 ALA A CA 1
ATOM 1776 C C . ALA A 1 226 ? 12.947 -6.821 -29.482 1.00 82.50 226 ALA A C 1
ATOM 1778 O O . ALA A 1 226 ? 13.527 -7.068 -30.541 1.00 82.50 226 ALA A O 1
ATOM 1779 N N . GLN A 1 227 ? 13.471 -5.974 -28.589 1.00 84.12 227 GLN A N 1
ATOM 1780 C CA . GLN A 1 227 ? 14.775 -5.335 -28.781 1.00 84.12 227 GLN A CA 1
ATOM 1781 C C . GLN A 1 227 ? 15.912 -6.368 -28.816 1.00 84.12 227 GLN A C 1
ATOM 1783 O O . GLN A 1 227 ? 16.818 -6.260 -29.646 1.00 84.12 227 GLN A O 1
ATOM 1788 N N . ALA A 1 228 ? 15.866 -7.386 -27.954 1.00 83.06 228 ALA A N 1
ATOM 1789 C CA . ALA A 1 228 ? 16.844 -8.466 -27.946 1.00 83.06 228 ALA A CA 1
ATOM 1790 C C . ALA A 1 228 ? 16.788 -9.305 -29.235 1.00 83.06 228 ALA A C 1
ATOM 1792 O O . ALA A 1 228 ? 17.829 -9.747 -29.725 1.00 83.06 228 ALA A O 1
ATOM 1793 N N . GLU A 1 229 ? 15.603 -9.518 -29.809 1.00 86.94 229 GLU A N 1
ATOM 1794 C CA . GLU A 1 229 ? 15.447 -10.173 -31.111 1.00 86.94 229 GLU A CA 1
ATOM 1795 C C . GLU A 1 229 ? 16.003 -9.331 -32.262 1.00 86.94 229 GLU A C 1
ATOM 1797 O O . GLU A 1 229 ? 16.756 -9.856 -33.083 1.00 86.94 229 GLU A O 1
ATOM 1802 N N . LEU A 1 230 ? 15.736 -8.022 -32.288 1.00 87.38 230 LEU A N 1
ATOM 1803 C CA . LEU A 1 230 ? 16.333 -7.117 -33.276 1.00 87.38 230 LEU A CA 1
ATOM 1804 C C . LEU A 1 230 ? 17.863 -7.084 -33.169 1.00 87.38 230 LEU A C 1
ATOM 1806 O O . LEU A 1 230 ? 18.548 -7.155 -34.186 1.00 87.38 230 LEU A O 1
ATOM 1810 N N . ALA A 1 231 ? 18.413 -7.062 -31.952 1.00 86.62 231 ALA A N 1
ATOM 1811 C CA . ALA A 1 231 ? 19.858 -7.104 -31.731 1.00 86.62 231 ALA A CA 1
ATOM 1812 C C . ALA A 1 231 ? 20.506 -8.398 -32.262 1.00 86.62 231 ALA A C 1
ATOM 1814 O O . ALA A 1 231 ? 21.644 -8.367 -32.727 1.00 86.62 231 ALA A O 1
ATOM 1815 N N . LYS A 1 232 ? 19.791 -9.534 -32.243 1.00 86.81 232 LYS A N 1
ATOM 1816 C CA . LYS A 1 232 ? 20.271 -10.803 -32.826 1.00 86.81 232 LYS A CA 1
ATOM 1817 C C . LYS A 1 232 ? 20.299 -10.790 -34.355 1.00 86.81 232 LYS A C 1
ATOM 1819 O O . LYS A 1 232 ? 21.050 -11.568 -34.936 1.00 86.81 232 LYS A O 1
ATOM 1824 N N . LEU A 1 233 ? 19.481 -9.953 -34.994 1.00 87.19 233 LEU A N 1
ATOM 1825 C CA . LEU A 1 233 ? 19.412 -9.831 -36.452 1.00 87.19 233 LEU A CA 1
ATOM 1826 C C . LEU A 1 233 ? 20.469 -8.880 -37.029 1.00 87.19 233 LEU A C 1
ATOM 1828 O O . LEU A 1 233 ? 20.664 -8.870 -38.243 1.00 87.19 233 LEU A O 1
ATOM 1832 N N . VAL A 1 234 ? 21.169 -8.107 -36.191 1.00 84.06 234 VAL A N 1
ATOM 1833 C CA . VAL A 1 234 ? 22.287 -7.268 -36.641 1.00 84.06 234 VAL A CA 1
ATOM 1834 C C . VAL A 1 234 ? 23.479 -8.174 -36.994 1.00 84.06 234 VAL A C 1
ATOM 1836 O O . VAL A 1 234 ? 23.972 -8.894 -36.118 1.00 84.06 234 VAL A O 1
ATOM 1839 N N . PRO A 1 235 ? 23.945 -8.184 -38.261 1.00 81.62 235 PRO A N 1
ATOM 1840 C CA . PRO A 1 235 ? 25.060 -9.025 -38.676 1.00 81.62 235 PRO A CA 1
ATOM 1841 C C . PRO A 1 235 ? 26.333 -8.619 -37.932 1.00 81.62 235 PRO A C 1
ATOM 1843 O O . PRO A 1 235 ? 26.654 -7.438 -37.817 1.00 81.62 235 PRO A O 1
ATOM 1846 N N . LYS A 1 236 ? 27.049 -9.616 -37.411 1.00 79.56 236 LYS A N 1
ATOM 1847 C CA . LYS A 1 236 ? 28.289 -9.406 -36.647 1.00 79.56 236 LYS A CA 1
ATOM 1848 C C . LYS A 1 236 ? 29.498 -9.157 -37.540 1.00 79.56 236 LYS A C 1
ATOM 1850 O O . LYS A 1 236 ? 30.449 -8.519 -37.104 1.00 79.56 236 LYS A O 1
ATOM 1855 N N . ASP A 1 237 ? 29.429 -9.645 -38.773 1.00 84.94 237 ASP A N 1
ATOM 1856 C CA . ASP A 1 237 ? 30.527 -9.645 -39.724 1.00 84.94 237 ASP A CA 1
ATOM 1857 C C . ASP A 1 237 ? 30.104 -8.901 -40.992 1.00 84.94 237 ASP A C 1
ATOM 1859 O O . ASP A 1 237 ? 29.002 -9.099 -41.513 1.00 84.94 237 ASP A O 1
ATOM 1863 N N . ALA A 1 238 ? 30.998 -8.060 -41.500 1.00 84.75 238 ALA A N 1
ATOM 1864 C CA . ALA A 1 238 ? 30.865 -7.414 -42.796 1.00 84.75 238 ALA A CA 1
ATOM 1865 C C . ALA A 1 238 ? 32.087 -7.770 -43.645 1.00 84.75 238 ALA A C 1
ATOM 1867 O O . ALA A 1 238 ? 33.215 -7.743 -43.157 1.00 84.75 238 ALA A O 1
ATOM 1868 N N . HIS A 1 239 ? 31.850 -8.103 -44.911 1.00 83.88 239 HIS A N 1
ATOM 1869 C CA . HIS A 1 239 ? 32.919 -8.255 -45.893 1.00 83.88 239 HIS A CA 1
ATOM 1870 C C . HIS A 1 239 ? 33.234 -6.868 -46.462 1.00 83.88 239 HIS A C 1
ATOM 1872 O O . HIS A 1 239 ? 32.314 -6.140 -46.842 1.00 83.88 239 HIS A O 1
ATOM 1878 N N . VAL A 1 240 ? 34.512 -6.491 -46.482 1.00 86.81 240 VAL A N 1
ATOM 1879 C CA . VAL A 1 240 ? 34.975 -5.182 -46.960 1.00 86.81 240 VAL A CA 1
ATOM 1880 C C . VAL A 1 240 ? 35.634 -5.382 -48.316 1.00 86.81 240 VAL A C 1
ATOM 1882 O O . VAL A 1 240 ? 36.537 -6.193 -48.426 1.00 86.81 240 VAL A O 1
ATOM 1885 N N . VAL A 1 241 ? 35.194 -4.644 -49.335 1.00 89.75 241 VAL A N 1
ATOM 1886 C CA . VAL A 1 241 ? 35.831 -4.675 -50.661 1.00 89.75 241 VAL A CA 1
ATOM 1887 C C . VAL A 1 241 ? 36.915 -3.600 -50.716 1.00 89.75 241 VAL A C 1
ATOM 1889 O O . VAL A 1 241 ? 36.632 -2.433 -50.431 1.00 89.75 241 VAL A O 1
ATOM 1892 N N . LEU A 1 242 ? 38.143 -3.986 -51.052 1.00 88.06 242 LEU A N 1
ATOM 1893 C CA . LEU A 1 242 ? 39.284 -3.083 -51.222 1.00 88.06 242 LEU A CA 1
ATOM 1894 C C . LEU A 1 242 ? 39.301 -2.479 -52.642 1.00 88.06 242 LEU A C 1
ATOM 1896 O O . LEU A 1 242 ? 38.630 -2.971 -53.545 1.00 88.06 242 LEU A O 1
ATOM 1900 N N . GLU A 1 243 ? 40.066 -1.402 -52.864 1.00 87.56 243 GLU A N 1
ATOM 1901 C CA . GLU A 1 243 ? 40.131 -0.691 -54.163 1.00 87.56 243 GLU A CA 1
ATOM 1902 C C . GLU A 1 243 ? 40.635 -1.559 -55.336 1.00 87.56 243 GLU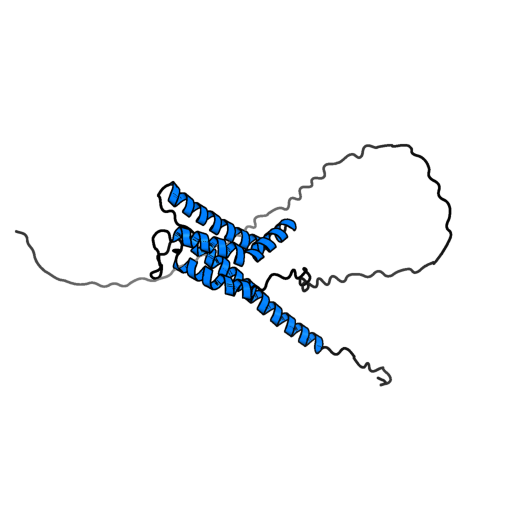 A C 1
ATOM 1904 O O . GLU A 1 243 ? 40.499 -1.169 -56.495 1.00 87.56 243 GLU A O 1
ATOM 1909 N N . ASP A 1 244 ? 41.211 -2.728 -55.045 1.00 87.56 244 ASP A N 1
ATOM 1910 C CA . ASP A 1 244 ? 41.673 -3.718 -56.022 1.00 87.56 244 ASP A CA 1
ATOM 1911 C C . ASP A 1 244 ? 40.658 -4.852 -56.292 1.00 87.56 244 ASP A C 1
ATOM 1913 O O . ASP A 1 244 ? 41.022 -5.861 -56.897 1.00 87.56 244 ASP A O 1
ATOM 1917 N N . ASP A 1 245 ? 39.399 -4.682 -55.863 1.00 78.44 245 ASP A N 1
ATOM 1918 C CA . ASP A 1 245 ? 38.298 -5.657 -55.948 1.00 78.44 245 ASP A CA 1
ATOM 1919 C C . ASP A 1 245 ? 38.512 -6.959 -55.138 1.00 78.44 245 ASP A C 1
ATOM 1921 O O . ASP A 1 245 ? 37.776 -7.937 -55.316 1.00 78.44 245 ASP A O 1
ATOM 1925 N N . SER A 1 246 ? 39.474 -7.000 -54.207 1.00 78.19 246 SER A N 1
ATOM 1926 C CA . SER A 1 246 ? 39.594 -8.099 -53.236 1.00 78.19 246 SER A CA 1
ATOM 1927 C C . SER A 1 246 ? 38.653 -7.928 -52.029 1.00 78.19 246 SER A C 1
ATOM 1929 O O . SER A 1 246 ? 38.283 -6.808 -51.670 1.00 78.19 246 SER A O 1
ATOM 1931 N N . ILE A 1 247 ? 38.229 -9.055 -51.435 1.00 72.06 247 ILE A N 1
ATOM 1932 C CA . ILE A 1 247 ? 37.342 -9.148 -50.255 1.00 72.06 247 ILE A CA 1
ATOM 1933 C C . ILE A 1 247 ? 38.142 -9.571 -49.021 1.00 72.06 247 ILE A C 1
ATOM 1935 O O . ILE A 1 247 ? 38.934 -10.533 -49.170 1.00 72.06 247 ILE A O 1
#

Nearest PDB structures (foldseek):
  7lpc-assembly1_C  TM=3.956E-01  e=4.271E-01  Rattus norvegicus
  6bo4-assembly1_D  TM=4.043E-01  e=2.173E+00  Rattus norvegicus
  8t10-assembly1_D  TM=3.355E-01  e=1.586E+00  Rattus norvegicus